Protein AF-A0A968L704-F1 (afdb_monomer_lite)

Radius of gyration: 25.9 Å; chains: 1; bounding box: 76×58×63 Å

Secondary structure (DSSP, 8-state):
-PPPPP--------------------SSPPB--SHHHHHHHHHHHHTT-SS-EEEEEEE-TTSBEEEEEEEEESS--TTTS-HHHHHHHHHHTT-SEEEEEEEETTS-----HHHHHHHHHHHHHHHHHT-EEEEEEEEEEETTEEEEEETTT-SEEE-----STT--S--TTTSS-TTHHHHTTHHHHHHHTT--HHHHHHHHT-SHHHHHHHHHTT-SPPPHHHHHHHHHHHHHHHHHHHHH---HHHHHHHHHHHHSPTTPEEEEEEE-TTSSEEEEEEHHHHHHHHHHHHHTT---PPPSSSTTTEEEE-SHHHHHHHHHHHHHTT--EEEEE--

Foldseek 3Di:
DDDDDDDDPDPPPPDDDDQDDDDDPDPDADADDDPLLVCLVCVVVCVVDLWKWKKKFFAAPRRGGQDIDTQDTHDLDLVRDDLCSRVVVNVSSVGQEMEMEIEDSVQDQDDDPSNVVSLVNNCVSCVVVNYHYDWYKYWGADPQGIWIDIPVVHDIDDDSPPPVNDPPPPPPVNPQQQQQVVLCPQPVLCVVLPHQLQRLCVQLVHPDSVVSVCSNSNNDDQPPVSVCSSCCVSVVSVVVSVVPPPPVVVVVVVVVCVVDDPQEWEWEWDADPVRAIKIKGWAPSQVVLVVQCVVVVHDADQDPVCNHTMGMDHHPVSVVVSVVSCVVVVGHYDYHYDD

Structure (mmCIF, N/CA/C/O backbone):
data_AF-A0A968L704-F1
#
_entry.id   AF-A0A968L704-F1
#
loop_
_atom_site.group_PDB
_atom_site.id
_atom_site.type_symbol
_atom_site.label_atom_id
_atom_site.label_alt_id
_atom_site.label_comp_id
_atom_site.label_asym_id
_atom_site.label_entity_id
_atom_site.label_seq_id
_atom_site.pdbx_PDB_ins_code
_atom_site.Cartn_x
_atom_site.Cartn_y
_atom_site.Cartn_z
_atom_site.occupancy
_atom_site.B_iso_or_equiv
_atom_site.auth_seq_id
_atom_site.auth_comp_id
_atom_site.auth_asym_id
_atom_site.auth_atom_id
_atom_site.pdbx_PDB_model_num
ATOM 1 N N . MET A 1 1 ? -30.792 25.343 -22.885 1.00 38.38 1 MET A N 1
ATOM 2 C CA . MET A 1 1 ? -30.471 25.956 -24.189 1.00 38.38 1 MET A CA 1
ATOM 3 C C . MET A 1 1 ? -29.231 25.266 -24.717 1.00 38.38 1 MET A C 1
ATOM 5 O O . MET A 1 1 ? -28.204 25.319 -24.058 1.00 38.38 1 MET A O 1
ATOM 9 N N . VAL A 1 2 ? -29.360 24.537 -25.824 1.00 38.75 2 VAL A N 1
ATOM 10 C CA . VAL A 1 2 ? -28.225 23.929 -26.532 1.00 38.75 2 VAL A CA 1
ATOM 11 C C . VAL A 1 2 ? -27.691 25.002 -27.472 1.00 38.75 2 VAL A C 1
ATOM 13 O O . VAL A 1 2 ? -28.437 25.463 -28.333 1.00 38.75 2 VAL A O 1
ATOM 16 N N . THR A 1 3 ? -26.451 25.449 -27.279 1.00 40.47 3 THR A N 1
ATOM 17 C CA . THR A 1 3 ? -25.796 26.381 -28.203 1.00 40.47 3 THR A CA 1
ATOM 18 C C . THR A 1 3 ? -24.894 25.613 -29.159 1.00 40.47 3 THR A C 1
ATOM 20 O O . THR A 1 3 ? -24.234 24.645 -28.791 1.00 40.47 3 THR A O 1
ATOM 23 N N . THR A 1 4 ? -24.947 26.048 -30.409 1.00 47.41 4 THR A N 1
ATOM 24 C CA . THR A 1 4 ? -24.400 25.456 -31.629 1.00 47.41 4 THR A CA 1
ATOM 25 C C . THR A 1 4 ? -22.880 25.290 -31.624 1.00 47.41 4 THR A C 1
ATOM 27 O O . THR A 1 4 ? -22.151 26.155 -31.144 1.00 47.41 4 THR A O 1
ATOM 30 N N . ALA A 1 5 ? -22.423 24.185 -32.218 1.00 43.56 5 ALA A N 1
ATOM 31 C CA . ALA A 1 5 ? -21.020 23.838 -32.427 1.00 43.56 5 ALA A CA 1
ATOM 32 C C . ALA A 1 5 ? -20.317 24.760 -33.445 1.00 43.56 5 ALA A C 1
ATOM 34 O O . ALA A 1 5 ? -20.958 25.179 -34.413 1.00 43.56 5 ALA A O 1
ATOM 35 N N . PRO A 1 6 ? -18.997 24.989 -33.319 1.00 46.22 6 PRO A N 1
ATOM 36 C CA . PRO A 1 6 ? -18.168 25.366 -34.449 1.00 46.22 6 PRO A CA 1
ATOM 37 C C . PRO A 1 6 ? -17.696 24.116 -35.207 1.00 46.22 6 PRO A C 1
ATOM 39 O O . PRO A 1 6 ? -17.290 23.110 -34.627 1.00 46.22 6 PRO A O 1
ATOM 42 N N . SER A 1 7 ? -17.764 24.196 -36.533 1.00 59.75 7 SER A N 1
ATOM 43 C CA . SER A 1 7 ? -17.183 23.239 -37.466 1.00 59.75 7 SER A CA 1
ATOM 44 C C . SER A 1 7 ? -15.666 23.425 -37.554 1.00 59.75 7 SER A C 1
ATOM 46 O O . SER A 1 7 ? -15.200 24.436 -38.078 1.00 59.75 7 SER A O 1
ATOM 48 N N . SER A 1 8 ? -14.900 22.425 -37.131 1.00 50.00 8 SER A N 1
ATOM 49 C CA . SER A 1 8 ? -13.524 22.220 -37.585 1.00 50.00 8 SER A CA 1
ATOM 50 C C . SER A 1 8 ? -13.227 20.727 -37.589 1.00 50.00 8 SER A C 1
ATOM 52 O O . SER A 1 8 ? -13.345 20.040 -36.577 1.00 50.00 8 SER A O 1
ATOM 54 N N . THR A 1 9 ? -12.896 20.216 -38.767 1.00 56.59 9 THR A N 1
ATOM 55 C CA . THR A 1 9 ? -12.413 18.861 -38.997 1.00 56.59 9 THR A CA 1
ATOM 56 C C . THR A 1 9 ? -11.014 18.713 -38.413 1.00 56.59 9 THR A C 1
ATOM 58 O O . THR A 1 9 ? -10.028 18.872 -39.122 1.00 56.59 9 THR A O 1
ATOM 61 N N . ASP A 1 10 ? -10.944 18.399 -37.130 1.00 51.31 10 ASP A N 1
ATOM 62 C CA . ASP A 1 10 ? -9.831 17.659 -36.550 1.00 51.31 10 ASP A CA 1
ATOM 63 C C . ASP A 1 10 ? -10.449 16.811 -35.440 1.00 51.31 10 ASP A C 1
ATOM 65 O O . ASP A 1 10 ? -10.871 17.317 -34.401 1.00 51.31 10 ASP A O 1
ATOM 69 N N . LYS A 1 11 ? -10.715 15.534 -35.735 1.00 57.09 11 LYS A N 1
ATOM 70 C CA . LYS A 1 11 ? -11.267 14.633 -34.724 1.00 57.09 11 LYS A CA 1
ATOM 71 C C . LYS A 1 11 ? -10.126 14.360 -33.760 1.00 57.09 11 LYS A C 1
ATOM 73 O O . LYS A 1 11 ? -9.309 13.491 -34.059 1.00 57.09 11 LYS A O 1
ATOM 78 N N . ASP A 1 12 ? -10.096 15.087 -32.643 1.00 56.38 12 ASP A N 1
ATOM 79 C CA . ASP A 1 12 ? -9.240 14.757 -31.506 1.00 56.38 12 ASP A CA 1
ATOM 80 C C . ASP A 1 12 ? -9.275 13.232 -31.323 1.00 56.38 12 ASP A C 1
ATOM 82 O O . ASP A 1 12 ? -10.368 12.660 -31.183 1.00 56.38 12 ASP A O 1
ATOM 86 N N . PRO A 1 13 ? -8.132 12.532 -31.430 1.00 63.50 13 PRO A N 1
ATOM 87 C CA . PRO A 1 13 ? -8.126 11.083 -31.383 1.00 63.50 13 PRO A CA 1
ATOM 88 C C . PRO A 1 13 ? -8.668 10.658 -30.021 1.00 63.50 13 PRO A C 1
ATOM 90 O O . PRO A 1 13 ? -8.030 10.873 -28.993 1.00 63.50 13 PRO A O 1
ATOM 93 N N . ILE A 1 14 ? -9.868 10.068 -30.013 1.00 67.44 14 ILE A N 1
ATOM 94 C CA . ILE A 1 14 ? -10.470 9.520 -28.798 1.00 67.44 14 ILE A CA 1
ATOM 95 C C . ILE A 1 14 ? -9.481 8.479 -28.257 1.00 67.44 14 ILE A C 1
ATOM 97 O O . ILE A 1 14 ? -9.215 7.489 -28.950 1.00 67.44 14 ILE A O 1
ATOM 101 N N . PRO A 1 15 ? -8.915 8.669 -27.054 1.00 61.16 15 PRO A N 1
ATOM 102 C CA . PRO A 1 15 ? -7.931 7.742 -26.527 1.00 61.16 15 PRO A CA 1
ATOM 103 C C . PRO A 1 15 ? -8.595 6.383 -26.291 1.00 61.16 15 PRO A C 1
ATOM 105 O O . PRO A 1 15 ? -9.524 6.252 -25.492 1.00 61.16 15 PRO A O 1
ATOM 108 N N . GLN A 1 16 ? -8.117 5.351 -26.988 1.00 50.84 16 GLN A N 1
ATOM 109 C CA . GLN A 1 16 ? -8.510 3.975 -26.704 1.00 50.84 16 GLN A CA 1
ATOM 110 C C . GLN A 1 16 ? -7.726 3.479 -25.492 1.00 50.84 16 GLN A C 1
ATOM 112 O O . GLN A 1 16 ? -6.529 3.204 -25.574 1.00 50.84 16 GLN A O 1
ATOM 117 N N . LEU A 1 17 ? -8.405 3.355 -24.354 1.00 51.09 17 LEU A N 1
ATOM 118 C CA . LEU A 1 17 ? -7.811 2.780 -23.156 1.00 51.09 17 LEU A CA 1
ATOM 119 C C . LEU A 1 17 ? -7.937 1.252 -23.198 1.00 51.09 17 LEU A C 1
ATOM 121 O O . LEU A 1 17 ? -9.033 0.707 -23.084 1.00 51.09 17 LEU A O 1
ATOM 125 N N . ARG A 1 18 ? -6.805 0.552 -23.319 1.00 47.06 18 ARG A N 1
ATOM 126 C CA . ARG A 1 18 ? -6.715 -0.897 -23.098 1.00 47.06 18 ARG A CA 1
ATOM 127 C C . ARG A 1 18 ? -5.960 -1.144 -21.795 1.00 47.06 18 ARG A C 1
ATOM 129 O O . ARG A 1 18 ? -4.741 -1.020 -21.752 1.00 47.06 18 ARG A O 1
ATOM 136 N N . VAL A 1 19 ? -6.682 -1.492 -20.733 1.00 52.50 19 VAL A N 1
ATOM 137 C CA . VAL A 1 19 ? -6.073 -1.867 -19.451 1.00 52.50 19 VAL A CA 1
ATOM 138 C C . VAL A 1 19 ? -5.671 -3.340 -19.529 1.00 52.50 19 VAL A C 1
ATOM 140 O O . VAL A 1 19 ? -6.531 -4.214 -19.593 1.00 52.50 19 VAL A O 1
ATOM 143 N N . VAL A 1 20 ? -4.365 -3.616 -19.576 1.00 44.03 20 VAL A N 1
ATOM 144 C CA . VAL A 1 20 ? -3.812 -4.980 -19.554 1.00 44.03 20 VAL A CA 1
ATOM 145 C C . VAL A 1 20 ? -3.146 -5.204 -18.204 1.00 44.03 20 VAL A C 1
ATOM 147 O O . VAL A 1 20 ? -2.187 -4.517 -17.859 1.00 44.03 20 VAL A O 1
ATOM 150 N N . TYR A 1 21 ? -3.659 -6.162 -17.436 1.00 45.78 21 TYR A N 1
ATOM 151 C CA . TYR A 1 21 ? -3.063 -6.562 -16.167 1.00 45.78 21 TYR A CA 1
ATOM 152 C C . TYR A 1 21 ? -1.920 -7.554 -16.420 1.00 45.78 21 TYR A C 1
ATOM 154 O O . TYR A 1 21 ? -2.161 -8.701 -16.791 1.00 45.78 21 TYR A O 1
ATOM 162 N N . CYS A 1 22 ? -0.677 -7.117 -16.216 1.00 40.62 22 CYS A N 1
ATOM 163 C CA . CYS A 1 22 ? 0.510 -7.974 -16.260 1.00 40.62 22 CYS A CA 1
ATOM 164 C C . CYS A 1 22 ? 0.950 -8.318 -14.830 1.00 40.62 22 CYS A C 1
ATOM 166 O O . CYS A 1 22 ? 1.891 -7.724 -14.309 1.00 40.62 22 CYS A O 1
ATOM 168 N N . GLY A 1 23 ? 0.243 -9.241 -14.178 1.00 49.84 23 GLY A N 1
ATOM 169 C CA . GLY A 1 23 ? 0.627 -9.787 -12.873 1.00 49.84 23 GLY A CA 1
ATOM 170 C C . GLY A 1 23 ? 1.045 -11.254 -12.971 1.00 49.84 23 GLY A C 1
ATOM 171 O O . GLY A 1 23 ? 0.530 -11.997 -13.805 1.00 49.84 23 GLY A O 1
ATOM 172 N N . GLU A 1 24 ? 1.966 -11.685 -12.109 1.00 44.47 24 GLU A N 1
ATOM 173 C CA . GLU A 1 24 ? 2.288 -13.106 -11.945 1.00 44.47 24 GLU A CA 1
ATOM 174 C C . GLU A 1 24 ? 1.152 -13.814 -11.192 1.00 44.47 24 GLU A C 1
ATOM 176 O O . GLU A 1 24 ? 0.757 -13.399 -10.097 1.00 44.47 24 GLU A O 1
ATOM 181 N N . VAL A 1 25 ? 0.633 -14.910 -11.754 1.00 40.56 25 VAL A N 1
ATOM 182 C CA . VAL A 1 25 ? -0.325 -15.780 -11.062 1.00 40.56 25 VAL A CA 1
ATOM 183 C C . VAL A 1 25 ? 0.418 -16.508 -9.945 1.00 40.56 25 VAL A C 1
ATOM 185 O O . VAL A 1 25 ? 1.169 -17.448 -10.189 1.00 40.56 25 VAL A O 1
ATOM 188 N N . ARG A 1 26 ? 0.223 -16.073 -8.698 1.00 48.75 26 ARG A N 1
ATOM 189 C CA . ARG A 1 26 ? 0.724 -16.800 -7.525 1.00 48.75 26 ARG A CA 1
ATOM 190 C C . ARG A 1 26 ? -0.258 -17.915 -7.174 1.00 48.75 26 ARG A C 1
ATOM 192 O O . ARG A 1 26 ? -1.355 -17.631 -6.697 1.00 48.75 26 ARG A O 1
ATOM 199 N N . GLU A 1 27 ? 0.142 -19.171 -7.378 1.00 44.97 27 GLU A N 1
ATOM 200 C CA . GLU A 1 27 ? -0.683 -20.358 -7.082 1.00 44.97 27 GLU A CA 1
ATOM 201 C C . GLU A 1 27 ? -1.112 -20.446 -5.603 1.00 44.97 27 GLU A C 1
ATOM 203 O O . GLU A 1 27 ? -2.189 -20.962 -5.300 1.00 44.97 27 GLU A O 1
ATOM 208 N N . SER A 1 28 ? -0.340 -19.864 -4.674 1.00 55.84 28 SER A N 1
ATOM 209 C CA . SER A 1 28 ? -0.675 -19.820 -3.245 1.00 55.84 28 SER A CA 1
ATOM 210 C C . SER A 1 28 ? -0.343 -18.466 -2.602 1.00 55.84 28 SER A C 1
ATOM 212 O O . SER A 1 28 ? 0.730 -18.272 -2.030 1.00 55.84 28 SER A O 1
ATOM 214 N N . ALA A 1 29 ? -1.267 -17.506 -2.670 1.00 64.38 29 ALA A N 1
ATOM 215 C CA . ALA A 1 29 ? -1.171 -16.279 -1.875 1.00 64.38 29 ALA A CA 1
ATOM 216 C C . ALA A 1 29 ? -1.789 -16.474 -0.471 1.00 64.38 29 ALA A C 1
ATOM 218 O O . ALA A 1 29 ? -2.839 -17.123 -0.355 1.00 64.38 29 ALA A O 1
ATOM 219 N N . PRO A 1 30 ? -1.186 -15.919 0.596 1.00 76.38 30 PRO A N 1
ATOM 220 C CA . PRO A 1 30 ? -1.766 -15.967 1.934 1.00 76.38 30 PRO A CA 1
ATOM 221 C C . PRO A 1 30 ? -3.126 -15.263 1.956 1.00 76.38 30 PRO A C 1
ATOM 223 O O . PRO A 1 30 ? -3.341 -14.257 1.275 1.00 76.38 30 PRO A O 1
ATOM 226 N N . ARG A 1 31 ? -4.060 -15.828 2.725 1.00 85.19 31 ARG A N 1
ATOM 227 C CA . ARG A 1 31 ? -5.377 -15.231 2.962 1.00 85.19 31 ARG A CA 1
ATOM 228 C C . ARG A 1 31 ? -5.323 -14.391 4.227 1.00 85.19 31 ARG A C 1
ATOM 230 O O . ARG A 1 31 ? -4.756 -14.827 5.225 1.00 85.19 31 ARG A O 1
ATOM 237 N N . TYR A 1 32 ? -5.960 -13.232 4.175 1.00 86.12 32 TYR A N 1
ATOM 238 C CA . TYR A 1 32 ? -6.072 -12.311 5.294 1.00 86.12 32 TYR A CA 1
ATOM 239 C C . TYR A 1 32 ? -7.514 -12.333 5.782 1.00 86.12 32 TYR A C 1
ATOM 241 O O . TYR A 1 32 ? -8.432 -11.899 5.087 1.00 86.12 32 TYR A O 1
ATOM 249 N N . THR A 1 33 ? -7.722 -12.918 6.954 1.00 87.50 33 THR A N 1
ATOM 250 C CA . THR A 1 33 ? -9.043 -13.124 7.556 1.00 87.50 33 THR A CA 1
ATOM 251 C C . THR A 1 33 ? -9.232 -12.343 8.848 1.00 87.50 33 THR A C 1
ATOM 253 O O . THR A 1 33 ? -10.360 -12.269 9.322 1.00 87.50 33 THR A O 1
ATOM 256 N N . THR A 1 34 ? -8.170 -11.761 9.414 1.00 87.31 34 THR A N 1
ATOM 257 C CA . THR A 1 34 ? -8.254 -10.935 10.627 1.00 87.31 34 THR A CA 1
ATOM 258 C C . THR A 1 34 ? -7.569 -9.574 10.448 1.00 87.31 34 THR A C 1
ATOM 260 O O . THR A 1 34 ? -6.564 -9.487 9.730 1.00 87.31 34 THR A O 1
ATOM 263 N N . PRO A 1 35 ? -8.051 -8.510 11.122 1.00 87.88 35 PRO A N 1
ATOM 264 C CA . PRO A 1 35 ? -7.393 -7.202 11.113 1.00 87.88 35 PRO A CA 1
ATOM 265 C C . PRO A 1 35 ? -5.940 -7.265 11.593 1.00 87.88 35 PRO A C 1
ATOM 267 O O . PRO A 1 35 ? -5.064 -6.646 10.995 1.00 87.88 35 PRO A O 1
ATOM 270 N N . GLN A 1 36 ? -5.646 -8.100 12.594 1.00 86.25 36 GLN A N 1
ATOM 271 C CA . GLN A 1 36 ? -4.281 -8.322 13.074 1.00 86.25 36 GLN A CA 1
ATOM 272 C C . GLN A 1 36 ? -3.329 -8.818 11.973 1.00 86.25 36 GLN A C 1
ATOM 274 O O . GLN A 1 36 ? -2.198 -8.340 11.890 1.00 86.25 36 GLN A O 1
ATOM 279 N N . GLN A 1 37 ? -3.757 -9.757 11.118 1.00 84.56 37 GLN A N 1
ATOM 280 C CA . GLN A 1 37 ? -2.923 -10.256 10.015 1.00 84.56 37 GLN A CA 1
ATOM 281 C C . GLN A 1 37 ? -2.605 -9.145 9.010 1.00 84.56 37 GLN A C 1
ATOM 283 O O . GLN A 1 37 ? -1.483 -9.063 8.508 1.00 84.56 37 GLN A O 1
ATOM 288 N N . VAL A 1 38 ? -3.583 -8.281 8.727 1.00 85.06 38 VAL A N 1
ATOM 289 C CA . VAL A 1 38 ? -3.401 -7.136 7.828 1.00 85.06 38 VAL A CA 1
ATOM 290 C C . VAL A 1 38 ? -2.479 -6.091 8.459 1.00 85.06 38 VAL A C 1
ATOM 292 O O . VAL A 1 38 ? -1.552 -5.615 7.803 1.00 85.06 38 VAL A O 1
ATOM 295 N N . ALA A 1 39 ? -2.678 -5.783 9.742 1.00 84.00 39 ALA A N 1
ATOM 296 C CA . ALA A 1 39 ? -1.830 -4.861 10.486 1.00 84.00 39 ALA A CA 1
ATOM 297 C C . ALA A 1 39 ? -0.374 -5.351 10.532 1.00 84.00 39 ALA A C 1
ATOM 299 O O . ALA A 1 39 ? 0.542 -4.589 10.235 1.00 84.00 39 ALA A O 1
ATOM 300 N N . ALA A 1 40 ? -0.159 -6.640 10.818 1.00 79.44 40 ALA A N 1
ATOM 301 C CA . ALA A 1 40 ? 1.163 -7.262 10.830 1.00 79.44 40 ALA A CA 1
ATOM 302 C C . ALA A 1 40 ? 1.840 -7.236 9.452 1.00 79.44 40 ALA A C 1
ATOM 304 O O . ALA A 1 40 ? 3.043 -6.999 9.367 1.00 79.44 40 ALA A O 1
ATOM 305 N N . PHE A 1 41 ? 1.077 -7.439 8.373 1.00 80.62 41 PHE A N 1
ATOM 306 C CA . PHE A 1 41 ? 1.594 -7.353 7.007 1.00 80.62 41 PHE A CA 1
ATOM 307 C C . PHE A 1 41 ? 2.081 -5.945 6.655 1.00 80.62 41 PHE A C 1
ATOM 309 O O . PHE A 1 41 ? 3.157 -5.795 6.085 1.00 80.62 41 PHE A O 1
ATOM 316 N N . MET A 1 42 ? 1.320 -4.918 7.035 1.00 79.00 42 MET A N 1
ATOM 317 C CA . MET A 1 42 ? 1.639 -3.520 6.726 1.00 79.00 42 MET A CA 1
ATOM 318 C C . MET A 1 42 ? 2.661 -2.896 7.672 1.00 79.00 42 MET A C 1
ATOM 320 O O . MET A 1 42 ? 3.244 -1.856 7.365 1.00 79.00 42 MET A O 1
ATOM 324 N N . TYR A 1 43 ? 2.894 -3.519 8.823 1.00 72.19 43 TYR A N 1
ATOM 325 C CA . TYR A 1 43 ? 3.716 -2.948 9.874 1.00 72.19 43 TYR A CA 1
ATOM 326 C C . TYR A 1 43 ? 5.144 -2.611 9.419 1.00 72.19 43 TYR A C 1
ATOM 328 O O . TYR A 1 43 ? 5.637 -1.515 9.688 1.00 72.19 43 TYR A O 1
ATOM 336 N N . GLY A 1 44 ? 5.797 -3.525 8.693 1.00 64.00 44 GLY A N 1
ATOM 337 C CA . GLY A 1 44 ? 7.164 -3.319 8.205 1.00 64.00 44 GLY A CA 1
ATOM 338 C C . GLY A 1 44 ? 7.291 -2.150 7.224 1.00 64.00 44 GLY A C 1
ATOM 339 O O . GLY A 1 44 ? 8.307 -1.459 7.226 1.00 64.00 44 GLY A O 1
ATOM 340 N N . ASP A 1 45 ? 6.247 -1.900 6.435 1.00 64.00 45 ASP A N 1
ATOM 341 C CA . ASP A 1 45 ? 6.220 -0.830 5.437 1.00 64.00 45 ASP A CA 1
ATOM 342 C C . ASP A 1 45 ? 5.953 0.552 6.050 1.00 64.00 45 ASP A C 1
ATOM 344 O O . ASP A 1 45 ? 6.433 1.558 5.532 1.00 64.00 45 ASP A O 1
ATOM 348 N N . LEU A 1 46 ? 5.190 0.605 7.147 1.00 65.44 46 LEU A N 1
ATOM 349 C CA . LEU A 1 46 ? 4.734 1.852 7.773 1.00 65.44 46 LEU A CA 1
ATOM 350 C C . LEU A 1 46 ? 5.629 2.330 8.913 1.00 65.44 46 LEU A C 1
ATOM 352 O O . LEU A 1 46 ? 5.736 3.531 9.136 1.00 65.44 46 LEU A O 1
ATOM 356 N N . ARG A 1 47 ? 6.309 1.412 9.613 1.00 64.06 47 ARG A N 1
ATOM 357 C CA . ARG A 1 47 ? 7.236 1.745 10.705 1.00 64.06 47 ARG A CA 1
ATOM 358 C C . ARG A 1 47 ? 8.298 2.802 10.347 1.00 64.06 47 ARG A C 1
ATOM 360 O O . ARG A 1 47 ? 8.575 3.627 11.212 1.00 64.06 47 ARG A O 1
ATOM 367 N N . PRO A 1 48 ? 8.935 2.796 9.159 1.00 57.44 48 PRO A N 1
ATOM 368 C CA . PRO A 1 48 ? 9.982 3.768 8.850 1.00 57.44 48 PRO A CA 1
ATOM 369 C C . PRO A 1 48 ? 9.440 5.135 8.405 1.00 57.44 48 PRO A C 1
ATOM 371 O O . PRO A 1 48 ? 10.244 6.018 8.119 1.00 57.44 48 PRO A O 1
ATOM 374 N N . LEU A 1 49 ? 8.118 5.305 8.280 1.00 62.84 49 LEU A N 1
ATOM 375 C CA . LEU A 1 49 ? 7.526 6.541 7.778 1.00 62.84 49 LEU A CA 1
ATOM 376 C C . LEU A 1 49 ? 7.376 7.563 8.908 1.00 62.84 49 LEU A C 1
ATOM 378 O O . LEU A 1 49 ? 6.674 7.335 9.889 1.00 62.84 49 LEU A O 1
ATOM 382 N N . ASP A 1 50 ? 8.006 8.719 8.725 1.00 67.06 50 ASP A N 1
ATOM 383 C CA . ASP A 1 50 ? 7.903 9.903 9.585 1.00 67.06 50 ASP A CA 1
ATOM 384 C C . ASP A 1 50 ? 6.668 10.769 9.266 1.00 67.06 50 ASP A C 1
ATOM 386 O O . ASP A 1 50 ? 6.376 11.742 9.960 1.00 67.06 50 ASP A O 1
ATOM 390 N N . ARG A 1 51 ? 5.925 10.405 8.215 1.00 69.44 51 ARG A N 1
ATOM 391 C CA . ARG A 1 51 ? 4.715 11.081 7.737 1.00 69.44 51 ARG A CA 1
ATOM 392 C C . ARG A 1 51 ? 3.509 10.152 7.789 1.00 69.44 51 ARG A C 1
ATOM 394 O O . ARG A 1 51 ? 3.642 8.933 7.672 1.00 69.44 51 ARG A O 1
ATOM 401 N N . GLU A 1 52 ? 2.330 10.749 7.928 1.00 79.31 52 GLU A N 1
ATOM 402 C CA . GLU A 1 52 ? 1.056 10.056 7.730 1.00 79.31 52 GLU A CA 1
ATOM 403 C C . GLU A 1 52 ? 0.971 9.545 6.287 1.00 79.31 52 GLU A C 1
ATOM 405 O O . GLU A 1 52 ? 1.330 10.236 5.331 1.00 79.31 52 GLU A O 1
ATOM 410 N N . ALA A 1 53 ? 0.545 8.302 6.129 1.00 82.69 53 ALA A N 1
ATOM 411 C CA . ALA A 1 53 ? 0.410 7.631 4.853 1.00 82.69 53 ALA A CA 1
ATOM 412 C C . ALA A 1 53 ? -0.882 6.820 4.846 1.00 82.69 53 ALA A C 1
ATOM 414 O O . ALA A 1 53 ? -1.157 6.036 5.757 1.00 82.69 53 ALA A O 1
ATOM 415 N N . PHE A 1 54 ? -1.660 6.992 3.783 1.00 86.88 54 PHE A N 1
ATOM 416 C CA . PHE A 1 54 ? -2.893 6.257 3.559 1.00 86.88 54 PHE A CA 1
ATOM 417 C C . PHE A 1 54 ? -2.676 5.242 2.444 1.00 86.88 54 PHE A C 1
ATOM 419 O O . PHE A 1 54 ? -2.473 5.603 1.281 1.00 86.88 54 PHE A O 1
ATOM 426 N N . TYR A 1 55 ? -2.722 3.969 2.809 1.00 89.81 55 TYR A N 1
ATOM 427 C CA . TYR A 1 55 ? -2.612 2.844 1.900 1.00 89.81 55 TYR A CA 1
ATOM 428 C C . TYR A 1 55 ? -3.961 2.176 1.683 1.00 89.81 55 TYR A C 1
ATOM 430 O O . TYR A 1 55 ? -4.818 2.138 2.565 1.00 89.81 55 TYR A O 1
ATOM 438 N N . VAL A 1 56 ? -4.114 1.570 0.514 1.00 91.56 56 VAL A N 1
ATOM 439 C CA . VAL A 1 56 ? -5.237 0.697 0.197 1.00 91.56 56 VAL A CA 1
ATOM 440 C C . VAL A 1 56 ? -4.685 -0.644 -0.254 1.00 91.56 56 VAL A C 1
ATOM 442 O O . VAL A 1 56 ? -3.840 -0.735 -1.146 1.00 91.56 56 VAL A O 1
ATOM 445 N N . LEU A 1 57 ? -5.154 -1.703 0.395 1.00 91.00 57 LEU A N 1
ATOM 446 C CA . LEU A 1 57 ? -4.939 -3.064 -0.066 1.00 91.00 57 LEU A CA 1
ATOM 447 C C . LEU A 1 57 ? -6.102 -3.475 -0.946 1.00 91.00 57 LEU A C 1
ATOM 449 O O . LEU A 1 57 ? -7.262 -3.324 -0.568 1.00 91.00 57 LEU A O 1
ATOM 453 N N . HIS A 1 58 ? -5.773 -4.050 -2.092 1.00 88.75 58 HIS A N 1
ATOM 454 C CA . HIS A 1 58 ? -6.723 -4.663 -3.002 1.00 88.75 58 HIS A CA 1
ATOM 455 C C . HIS A 1 58 ? -6.739 -6.160 -2.744 1.00 88.75 58 HIS A C 1
ATOM 457 O O . HIS A 1 58 ? -5.684 -6.798 -2.730 1.00 88.75 58 HIS A O 1
ATOM 463 N N . LEU A 1 59 ? -7.927 -6.722 -2.542 1.00 89.56 59 LEU A N 1
ATOM 464 C CA . LEU A 1 59 ? -8.117 -8.134 -2.254 1.00 89.56 59 LEU A CA 1
ATOM 465 C C . LEU A 1 59 ? -8.982 -8.795 -3.324 1.00 89.56 59 LEU A C 1
ATOM 467 O O . LEU A 1 59 ? -9.949 -8.216 -3.821 1.00 89.56 59 LEU A O 1
ATOM 471 N N . ASN A 1 60 ? -8.659 -10.044 -3.647 1.00 87.56 60 ASN A N 1
ATOM 472 C CA . ASN A 1 60 ? -9.517 -10.885 -4.476 1.00 87.56 60 ASN A CA 1
ATOM 473 C C . ASN A 1 60 ? -10.657 -11.527 -3.657 1.00 87.56 60 ASN A C 1
ATOM 475 O O . ASN A 1 60 ? -10.753 -11.366 -2.439 1.00 87.56 60 ASN A O 1
ATOM 479 N N . GLY A 1 61 ? -11.518 -12.311 -4.316 1.00 87.00 61 GLY A N 1
ATOM 480 C CA . GLY A 1 61 ? -12.655 -12.982 -3.668 1.00 87.00 61 GLY A CA 1
ATOM 481 C C . GLY A 1 61 ? -12.284 -13.996 -2.573 1.00 87.00 61 GLY A C 1
ATOM 482 O O . GLY A 1 61 ? -13.146 -14.380 -1.790 1.00 87.00 61 GLY A O 1
ATOM 483 N N . LYS A 1 62 ? -11.013 -14.412 -2.481 1.00 85.94 62 LYS A N 1
ATOM 484 C CA . LYS A 1 62 ? -10.486 -15.310 -1.437 1.00 85.94 62 LYS A CA 1
ATOM 485 C C . LYS A 1 62 ? -9.786 -14.548 -0.301 1.00 85.94 62 LYS A C 1
ATOM 487 O O . LYS A 1 62 ? -9.097 -15.174 0.502 1.00 85.94 62 LYS A O 1
ATOM 492 N N . ASN A 1 63 ? -9.942 -13.222 -0.248 1.00 88.00 63 ASN A N 1
ATOM 493 C CA . ASN A 1 63 ? -9.254 -12.315 0.673 1.00 88.00 63 ASN A CA 1
ATOM 494 C C . ASN A 1 63 ? -7.719 -12.432 0.604 1.00 88.00 63 ASN A C 1
ATOM 496 O O . ASN A 1 63 ? -7.028 -12.370 1.620 1.00 88.00 63 ASN A O 1
ATOM 500 N N . GLN A 1 64 ? -7.173 -12.627 -0.595 1.00 85.00 64 GLN A N 1
ATOM 501 C CA . GLN A 1 64 ? -5.731 -12.556 -0.836 1.00 85.00 64 GLN A CA 1
ATOM 502 C C . GLN A 1 64 ? -5.390 -11.162 -1.355 1.00 85.00 64 GLN A C 1
ATOM 504 O O . GLN A 1 64 ? -6.083 -10.663 -2.244 1.00 85.00 64 GLN A O 1
ATOM 509 N N . ILE A 1 65 ? -4.328 -10.555 -0.825 1.00 83.69 65 ILE A N 1
ATOM 510 C CA . ILE A 1 65 ? -3.836 -9.258 -1.299 1.00 83.69 65 ILE A CA 1
ATOM 511 C C . ILE A 1 65 ? -3.259 -9.440 -2.705 1.00 83.69 65 ILE A C 1
ATOM 513 O O . ILE A 1 65 ? -2.326 -10.219 -2.902 1.00 83.69 65 ILE A O 1
ATOM 517 N N . ILE A 1 66 ? -3.812 -8.712 -3.671 1.00 80.38 66 ILE A N 1
ATOM 518 C CA . ILE A 1 66 ? -3.372 -8.709 -5.073 1.00 80.38 66 ILE A CA 1
ATOM 519 C C . ILE A 1 66 ? -2.582 -7.449 -5.431 1.00 80.38 66 ILE A C 1
ATOM 521 O O . ILE A 1 66 ? -1.773 -7.476 -6.354 1.00 80.38 66 ILE A O 1
ATOM 525 N N . ALA A 1 67 ? -2.786 -6.359 -4.690 1.00 77.88 67 ALA A N 1
ATOM 526 C CA . ALA A 1 67 ? -2.023 -5.128 -4.832 1.00 77.88 67 ALA A CA 1
ATOM 527 C C . ALA A 1 67 ? -2.059 -4.306 -3.536 1.00 77.88 67 ALA A C 1
ATOM 529 O O . ALA A 1 67 ? -2.974 -4.436 -2.720 1.00 77.88 67 ALA A O 1
ATOM 530 N N . LYS A 1 68 ? -1.049 -3.451 -3.378 1.00 82.50 68 LYS A N 1
ATOM 531 C CA . LYS A 1 68 ? -0.937 -2.437 -2.329 1.00 82.50 68 LYS A CA 1
ATOM 532 C C . LYS A 1 68 ? -0.673 -1.102 -3.009 1.00 82.50 68 LYS A C 1
ATOM 534 O O . LYS A 1 68 ? 0.272 -1.002 -3.789 1.00 82.50 68 LYS A O 1
ATOM 539 N N . GLU A 1 69 ? -1.471 -0.097 -2.692 1.00 80.19 69 GLU A N 1
ATOM 540 C CA . GLU A 1 69 ? -1.378 1.239 -3.271 1.00 80.19 69 GLU A CA 1
ATOM 541 C C . GLU A 1 69 ? -1.217 2.287 -2.173 1.00 80.19 69 GLU A C 1
ATOM 543 O O . GLU A 1 69 ? -1.915 2.239 -1.164 1.00 80.19 69 GLU A O 1
ATOM 548 N N . LEU A 1 70 ? -0.294 3.229 -2.372 1.00 82.00 70 LEU A N 1
ATOM 549 C CA . LEU A 1 70 ? -0.181 4.440 -1.564 1.00 82.00 70 LEU A CA 1
ATOM 550 C C . LEU A 1 70 ? -1.066 5.515 -2.201 1.00 82.00 70 LEU A C 1
ATOM 552 O O . LEU A 1 70 ? -0.758 5.983 -3.293 1.00 82.00 70 LEU A O 1
ATOM 556 N N . VAL A 1 71 ? -2.146 5.899 -1.525 1.00 81.50 71 VAL A N 1
ATOM 557 C CA . VAL A 1 71 ? -3.116 6.884 -2.035 1.00 81.50 71 VAL A CA 1
ATOM 558 C C . VAL A 1 71 ? -2.766 8.298 -1.578 1.00 81.50 71 VAL A C 1
ATOM 560 O O . VAL A 1 71 ? -2.968 9.256 -2.317 1.00 81.50 71 VAL A O 1
ATOM 563 N N . SER A 1 72 ? -2.230 8.438 -0.366 1.00 77.00 72 SER A N 1
ATOM 564 C CA . SER A 1 72 ? -1.850 9.731 0.207 1.00 77.00 72 SER A CA 1
ATOM 565 C C . SER A 1 72 ? -0.590 9.607 1.049 1.00 77.00 72 SER A C 1
ATOM 567 O O . SER A 1 72 ? -0.449 8.643 1.798 1.00 77.00 72 SER A O 1
ATOM 569 N N . LEU A 1 73 ? 0.286 10.610 0.969 1.00 76.19 73 LEU A N 1
ATOM 570 C CA . LEU A 1 73 ? 1.467 10.765 1.813 1.00 76.19 73 LEU A CA 1
ATOM 571 C C . LEU A 1 73 ? 1.542 12.216 2.314 1.00 76.19 73 LEU A C 1
ATOM 573 O O . LEU A 1 73 ? 1.639 13.143 1.511 1.00 76.19 73 LEU A O 1
ATOM 577 N N . GLY A 1 74 ? 1.524 12.416 3.629 1.00 71.31 74 GLY A N 1
ATOM 578 C CA . GLY A 1 74 ? 1.421 13.722 4.286 1.00 71.31 74 GLY A CA 1
ATOM 579 C C . GLY A 1 74 ? 0.175 13.827 5.171 1.00 71.31 74 GLY A C 1
ATOM 580 O O . GLY A 1 74 ? -0.495 12.832 5.412 1.00 71.31 74 GLY A O 1
ATOM 581 N N . SER A 1 75 ? -0.127 15.035 5.660 1.00 58.34 75 SER A N 1
ATOM 582 C CA . SER A 1 75 ? -1.242 15.282 6.593 1.00 58.34 75 SER A CA 1
ATOM 583 C C . SER A 1 75 ? -2.585 14.784 6.046 1.00 58.34 75 SER A C 1
ATOM 585 O O . SER A 1 75 ? -2.937 15.088 4.908 1.00 58.34 75 SER A O 1
ATOM 587 N N . LEU A 1 76 ? -3.357 14.064 6.862 1.00 55.62 76 LEU A N 1
ATOM 588 C CA . LEU A 1 76 ? -4.642 13.477 6.487 1.00 55.62 76 LEU A CA 1
ATOM 589 C C . LEU A 1 76 ? -5.793 14.506 6.457 1.00 55.62 76 LEU A C 1
ATOM 591 O O . LEU A 1 76 ? -6.744 14.440 7.234 1.00 55.62 76 LEU A O 1
ATOM 595 N N . SER A 1 77 ? -5.748 15.481 5.544 1.00 52.22 77 SER A N 1
ATOM 596 C CA . SER A 1 77 ? -6.929 16.316 5.273 1.00 52.22 77 SER A CA 1
ATOM 597 C C . SER A 1 77 ? -7.926 15.576 4.365 1.00 52.22 77 SER A C 1
ATOM 599 O O . SER A 1 77 ? -7.529 14.848 3.453 1.00 52.22 77 SER A O 1
ATOM 601 N N . GLN A 1 78 ? -9.237 15.786 4.563 1.00 50.38 78 GLN A N 1
ATOM 602 C CA . GLN A 1 78 ? -10.311 15.158 3.762 1.00 50.38 78 GLN A CA 1
ATOM 603 C C . GLN A 1 78 ? -10.175 15.366 2.243 1.00 50.38 78 GLN A C 1
ATOM 605 O O . GLN A 1 78 ? -10.748 14.604 1.464 1.00 50.38 78 GLN A O 1
ATOM 610 N N . ALA A 1 79 ? -9.445 16.400 1.815 1.00 47.75 79 ALA A N 1
ATOM 611 C CA . ALA A 1 79 ? -9.200 16.686 0.406 1.00 47.75 79 ALA A CA 1
ATOM 612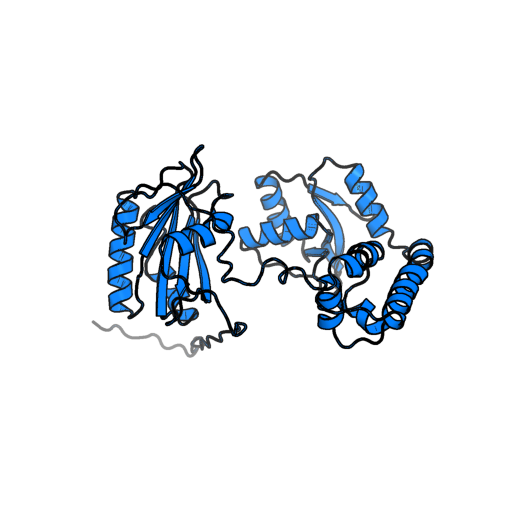 C C . ALA A 1 79 ? -8.200 15.712 -0.241 1.00 47.75 79 ALA A C 1
ATOM 614 O O . ALA A 1 79 ? -8.214 15.562 -1.460 1.00 47.75 79 ALA A O 1
ATOM 615 N N . ILE A 1 80 ? -7.354 15.045 0.553 1.00 64.25 80 ILE A N 1
ATOM 616 C CA . ILE A 1 80 ? -6.231 14.250 0.040 1.00 64.25 80 ILE A CA 1
ATOM 617 C C . ILE A 1 80 ? -6.633 12.781 -0.191 1.00 64.25 80 ILE A C 1
ATOM 619 O O . ILE A 1 80 ? -6.141 12.156 -1.126 1.00 64.25 80 ILE A O 1
ATOM 623 N N . VAL A 1 81 ? -7.600 12.236 0.561 1.00 79.81 81 VAL A N 1
ATOM 624 C CA . VAL A 1 81 ? -8.117 10.867 0.351 1.00 79.81 81 VAL A CA 1
ATOM 625 C C . VAL A 1 81 ? -9.524 10.910 -0.247 1.00 79.81 81 VAL A C 1
ATOM 627 O O . VAL A 1 81 ? -10.538 10.878 0.452 1.00 79.81 81 VAL A O 1
ATOM 630 N N . HIS A 1 82 ? -9.592 10.986 -1.577 1.00 85.69 82 HIS A N 1
ATOM 631 C CA . HIS A 1 82 ? -10.857 10.999 -2.309 1.00 85.69 82 HIS A CA 1
ATOM 632 C C . HIS A 1 82 ? -11.262 9.579 -2.760 1.00 85.69 82 HIS A C 1
ATOM 634 O O . HIS A 1 82 ? -10.422 8.874 -3.327 1.00 85.69 82 HIS A O 1
ATOM 640 N N . PRO A 1 83 ? -12.544 9.158 -2.629 1.00 90.81 83 PRO A N 1
ATOM 641 C CA . PRO A 1 83 ? -12.986 7.821 -3.046 1.00 90.81 83 PRO A CA 1
ATOM 642 C C . PRO A 1 83 ? -12.633 7.474 -4.495 1.00 90.81 83 PRO A C 1
ATOM 644 O O . PRO A 1 83 ? -12.292 6.338 -4.796 1.00 90.81 83 PRO A O 1
ATOM 647 N N . ARG A 1 84 ? -12.655 8.464 -5.394 1.00 88.69 84 ARG A N 1
ATOM 648 C CA . ARG A 1 84 ? -12.252 8.277 -6.797 1.00 88.69 84 ARG A CA 1
ATOM 649 C C . ARG A 1 84 ? -10.830 7.729 -6.933 1.00 88.69 84 ARG A C 1
ATOM 651 O O . ARG A 1 84 ? -10.630 6.845 -7.751 1.00 88.69 84 ARG A O 1
ATOM 658 N N . GLU A 1 85 ? -9.872 8.240 -6.161 1.00 86.06 85 GLU A N 1
ATOM 659 C CA . GLU A 1 85 ? -8.478 7.788 -6.259 1.00 86.06 85 GLU A CA 1
ATOM 660 C C . GLU A 1 85 ? -8.327 6.393 -5.639 1.00 86.06 85 GLU A C 1
ATOM 662 O O . GLU A 1 85 ? -7.755 5.510 -6.266 1.00 86.06 85 GLU A O 1
ATOM 667 N N . VAL A 1 86 ? -8.973 6.152 -4.490 1.00 90.38 86 VAL A N 1
ATOM 668 C CA . VAL A 1 86 ? -9.008 4.834 -3.825 1.00 90.38 86 VAL A CA 1
ATOM 669 C C . VAL A 1 86 ? -9.587 3.743 -4.733 1.00 90.38 86 VAL A C 1
ATOM 671 O O . VAL A 1 86 ? -9.006 2.673 -4.894 1.00 90.38 86 VAL A O 1
ATOM 674 N N . PHE A 1 87 ? -10.748 3.991 -5.340 1.00 93.06 87 PHE A N 1
ATOM 675 C CA . PHE A 1 87 ? -11.434 2.969 -6.129 1.00 93.06 87 PHE A CA 1
ATOM 676 C C . PHE A 1 87 ? -10.914 2.856 -7.564 1.00 93.06 87 PHE A C 1
ATOM 678 O O . PHE A 1 87 ? -11.121 1.821 -8.194 1.00 93.06 87 PHE A O 1
ATOM 685 N N . LYS A 1 88 ? -10.195 3.859 -8.084 1.00 90.12 88 LYS A N 1
ATOM 686 C CA . LYS A 1 88 ? -9.529 3.764 -9.390 1.00 90.12 88 LYS A CA 1
ATOM 687 C C . LYS A 1 88 ? -8.528 2.609 -9.409 1.00 90.12 88 LYS A C 1
ATOM 689 O O . LYS A 1 88 ? -8.585 1.780 -10.316 1.00 90.12 88 LYS A O 1
ATOM 694 N N . GLY A 1 89 ? -7.659 2.518 -8.403 1.00 84.44 89 GLY A N 1
ATOM 695 C CA . GLY A 1 89 ? -6.714 1.410 -8.286 1.00 84.44 89 GLY A CA 1
ATOM 696 C C . GLY A 1 89 ? -7.399 0.068 -8.045 1.00 84.44 89 GLY A C 1
ATOM 697 O O . GLY A 1 89 ? -7.012 -0.934 -8.652 1.00 84.44 89 GLY A O 1
ATOM 698 N N . ALA A 1 90 ? -8.462 0.044 -7.238 1.00 89.31 90 ALA A N 1
ATOM 699 C CA . ALA A 1 90 ? -9.248 -1.164 -6.999 1.00 89.31 90 ALA A CA 1
ATOM 700 C C . ALA A 1 90 ? -9.863 -1.720 -8.298 1.00 89.31 90 ALA A C 1
ATOM 702 O O . ALA A 1 90 ? -9.761 -2.918 -8.564 1.00 89.31 90 ALA A O 1
ATOM 703 N N . LEU A 1 91 ? -10.432 -0.850 -9.139 1.00 87.81 91 LEU A N 1
ATOM 704 C CA . LEU A 1 91 ? -11.002 -1.214 -10.440 1.00 87.81 91 LEU A CA 1
ATOM 705 C C . LEU A 1 91 ? -9.929 -1.728 -11.409 1.00 87.81 91 LEU A C 1
ATOM 707 O O . LEU A 1 91 ? -10.109 -2.782 -12.012 1.00 87.81 91 LEU A O 1
ATOM 711 N N . ILE A 1 92 ? -8.789 -1.033 -11.518 1.00 85.31 92 ILE A N 1
ATOM 712 C CA . ILE A 1 92 ? -7.674 -1.440 -12.396 1.00 85.31 92 ILE A CA 1
ATOM 713 C C . ILE A 1 92 ? -7.122 -2.817 -12.001 1.00 85.31 92 ILE A C 1
ATOM 715 O O . ILE A 1 92 ? -6.760 -3.615 -12.865 1.00 85.31 92 ILE A O 1
ATOM 719 N N . ASN A 1 93 ? -7.076 -3.112 -10.701 1.00 80.12 93 ASN A N 1
ATOM 720 C CA . ASN A 1 93 ? -6.582 -4.384 -10.181 1.00 80.12 93 ASN A CA 1
ATOM 721 C C . ASN A 1 93 ? -7.649 -5.490 -10.132 1.00 80.12 93 ASN A C 1
ATOM 723 O O . ASN A 1 93 ? -7.341 -6.584 -9.668 1.00 80.12 93 ASN A O 1
ATOM 727 N N . ASN A 1 94 ? -8.882 -5.246 -10.594 1.00 84.12 94 ASN A N 1
ATOM 728 C CA . ASN A 1 94 ? -10.008 -6.182 -10.466 1.00 84.12 94 ASN A CA 1
ATOM 729 C C . ASN A 1 94 ? -10.228 -6.655 -9.014 1.00 84.12 94 ASN A C 1
ATOM 731 O O . ASN A 1 94 ? -10.436 -7.842 -8.741 1.00 84.12 94 ASN A O 1
ATOM 735 N N . ALA A 1 95 ? -10.139 -5.728 -8.060 1.00 89.50 95 ALA A N 1
ATOM 736 C CA . ALA A 1 95 ? -10.320 -6.024 -6.648 1.00 89.50 95 ALA A CA 1
ATOM 737 C C . ALA A 1 95 ? -11.782 -6.390 -6.345 1.00 89.50 95 ALA A C 1
ATOM 739 O O . ALA A 1 95 ? -12.706 -5.662 -6.697 1.00 89.50 95 ALA A O 1
ATOM 740 N N . ALA A 1 96 ? -11.990 -7.490 -5.623 1.00 92.50 96 ALA A N 1
ATOM 741 C CA . ALA A 1 96 ? -13.303 -7.860 -5.089 1.00 92.50 96 ALA A CA 1
ATOM 742 C C . ALA A 1 96 ? -13.608 -7.143 -3.762 1.00 92.50 96 ALA A C 1
ATOM 744 O O . ALA A 1 96 ? -14.761 -7.078 -3.322 1.00 92.50 96 ALA A O 1
ATOM 745 N N . ALA A 1 97 ? -12.564 -6.683 -3.075 1.00 94.94 97 ALA A N 1
ATOM 746 C CA . ALA A 1 97 ? -12.660 -6.003 -1.798 1.00 94.94 97 ALA A CA 1
ATOM 747 C C . ALA A 1 97 ? -11.425 -5.133 -1.534 1.00 94.94 97 ALA A C 1
ATOM 749 O O . ALA A 1 97 ? -10.366 -5.365 -2.121 1.00 94.94 97 ALA A O 1
ATOM 750 N N . ILE A 1 98 ? -11.553 -4.169 -0.623 1.00 96.12 98 ILE A N 1
ATOM 751 C CA . ILE A 1 98 ? -10.456 -3.310 -0.181 1.00 96.12 98 ILE A CA 1
ATOM 752 C C . ILE A 1 98 ? -10.366 -3.219 1.343 1.00 96.12 98 ILE A C 1
ATOM 754 O O . ILE A 1 98 ? -11.374 -3.337 2.045 1.00 96.12 98 ILE A O 1
ATOM 758 N N . VAL A 1 99 ? -9.151 -2.982 1.837 1.00 96.19 99 VAL A N 1
ATOM 759 C CA . VAL A 1 99 ? -8.871 -2.593 3.227 1.00 96.19 99 VAL A CA 1
ATOM 760 C C . VAL A 1 99 ? -8.067 -1.300 3.202 1.00 96.19 99 VAL A C 1
ATOM 762 O O . VAL A 1 99 ? -7.041 -1.230 2.523 1.00 96.19 99 VAL A O 1
ATOM 765 N N . ALA A 1 100 ? -8.528 -0.287 3.931 1.00 94.69 100 ALA A N 1
ATOM 766 C CA . ALA A 1 100 ? -7.783 0.952 4.122 1.00 94.69 100 ALA A CA 1
ATOM 767 C C . ALA A 1 100 ? -6.800 0.799 5.286 1.00 94.69 100 ALA A C 1
ATOM 769 O O . ALA A 1 100 ? -7.159 0.248 6.327 1.00 94.69 100 ALA A O 1
ATOM 770 N N . ILE A 1 101 ? -5.580 1.307 5.129 1.00 92.62 101 ILE A N 1
ATOM 771 C CA . ILE A 1 101 ? -4.596 1.392 6.205 1.00 92.62 101 ILE A CA 1
ATOM 772 C C . ILE A 1 101 ? -4.089 2.816 6.332 1.00 92.62 101 ILE A C 1
ATOM 774 O O . ILE A 1 101 ? -3.736 3.447 5.341 1.00 92.62 101 ILE A O 1
ATOM 778 N N . HIS A 1 102 ? -3.980 3.276 7.567 1.00 88.75 102 HIS A N 1
ATOM 779 C CA . HIS A 1 102 ? -3.419 4.571 7.903 1.00 88.75 102 HIS A CA 1
ATOM 780 C C . HIS A 1 102 ? -2.385 4.402 9.025 1.00 88.75 102 HIS A C 1
ATOM 782 O O . HIS A 1 102 ? -2.597 3.608 9.938 1.00 88.75 102 HIS A O 1
ATOM 788 N N . ASN A 1 103 ? -1.246 5.096 8.977 1.00 85.94 103 ASN A N 1
ATOM 789 C CA . ASN A 1 103 ? -0.332 5.192 10.120 1.00 85.94 103 ASN A CA 1
ATOM 790 C C . ASN A 1 103 ? -0.441 6.550 10.815 1.00 85.94 103 ASN A C 1
ATOM 792 O O . ASN A 1 103 ? -0.467 7.583 10.159 1.00 85.94 103 ASN A O 1
ATOM 796 N N . HIS A 1 104 ? -0.389 6.543 12.145 1.00 84.50 104 HIS A N 1
ATOM 797 C CA . HIS A 1 104 ? -0.211 7.744 12.956 1.00 84.50 104 HIS A CA 1
ATOM 798 C C . HIS A 1 104 ? 1.238 7.806 13.465 1.00 84.50 104 HIS A C 1
ATOM 800 O O . HIS A 1 104 ? 1.583 7.052 14.383 1.00 84.50 104 HIS A O 1
ATOM 806 N N . PRO A 1 105 ? 2.094 8.705 12.934 1.00 74.81 105 PRO A N 1
ATOM 807 C CA . PRO A 1 105 ? 3.470 8.877 13.414 1.00 74.81 105 PRO A CA 1
ATOM 808 C C . PRO A 1 105 ? 3.552 9.252 14.899 1.00 74.81 105 PRO A C 1
ATOM 810 O O . PRO A 1 105 ? 4.540 8.955 15.560 1.00 74.81 105 PRO A O 1
ATOM 813 N N . SER A 1 106 ? 2.488 9.856 15.445 1.00 76.94 106 SER A N 1
ATOM 814 C CA . SER A 1 106 ? 2.346 10.164 16.876 1.00 76.94 106 SER A CA 1
ATOM 815 C C . SER A 1 106 ? 2.303 8.927 17.779 1.00 76.94 106 SER A C 1
ATOM 817 O O . SER A 1 106 ? 2.414 9.049 18.996 1.00 76.94 106 SER A O 1
ATOM 819 N N . GLY A 1 107 ? 2.081 7.745 17.204 1.00 77.06 107 GLY A N 1
ATOM 820 C CA . GLY A 1 107 ? 2.066 6.482 17.923 1.00 77.06 107 GLY A CA 1
ATOM 821 C C . GLY A 1 107 ? 0.701 6.023 18.427 1.00 77.06 107 GLY A C 1
ATOM 822 O O . GLY A 1 107 ? 0.517 4.840 18.709 1.00 77.06 107 GLY A O 1
ATOM 823 N N . ASN A 1 108 ? -0.285 6.919 18.505 1.00 83.44 108 ASN A N 1
ATOM 824 C CA . ASN A 1 108 ? -1.621 6.599 18.999 1.00 83.44 108 ASN A CA 1
ATOM 825 C C . ASN A 1 108 ? -2.539 6.125 17.855 1.00 83.44 108 ASN A C 1
ATOM 827 O O . ASN A 1 108 ? -2.909 6.948 17.021 1.00 83.44 108 ASN A O 1
ATOM 831 N N . PRO A 1 109 ? -2.991 4.856 17.830 1.00 86.12 109 PRO A N 1
ATOM 832 C CA . PRO A 1 109 ? -3.827 4.338 16.747 1.00 86.12 109 PRO A CA 1
ATOM 833 C C . PRO A 1 109 ? -5.302 4.768 16.836 1.00 86.12 109 PRO A C 1
ATOM 835 O O . PRO A 1 109 ? -6.115 4.322 16.035 1.00 86.12 109 PRO A O 1
ATOM 838 N N . ARG A 1 110 ? -5.707 5.581 17.822 1.00 87.81 110 ARG A N 1
ATOM 839 C CA . ARG A 1 110 ? -7.107 6.018 17.931 1.00 87.81 110 ARG A CA 1
ATOM 840 C C . ARG A 1 110 ? -7.520 6.854 16.711 1.00 87.81 110 ARG A C 1
ATOM 842 O O . ARG A 1 110 ? -6.801 7.793 16.377 1.00 87.81 110 ARG A O 1
ATOM 849 N N . PRO A 1 111 ? -8.701 6.594 16.120 1.00 90.69 111 PRO A N 1
ATOM 850 C CA . PRO A 1 111 ? -9.158 7.318 14.942 1.00 90.69 111 PRO A CA 1
ATOM 851 C C . PRO A 1 111 ? -9.495 8.774 15.261 1.00 90.69 111 PRO A C 1
ATOM 853 O O . PRO A 1 111 ? -10.206 9.066 16.232 1.00 90.69 111 PRO A O 1
ATOM 856 N N . SER A 1 112 ? -9.046 9.671 14.388 1.00 88.94 112 SER A N 1
ATOM 857 C CA . SER A 1 112 ? -9.469 11.070 14.337 1.00 88.94 112 SER A CA 1
ATOM 858 C C . SER A 1 112 ? -10.929 11.203 13.868 1.00 88.94 112 SER A C 1
ATOM 860 O O . SER A 1 112 ? -11.616 10.218 13.565 1.00 88.94 112 SER A O 1
ATOM 862 N N . LYS A 1 113 ? -11.459 12.433 13.828 1.00 89.06 113 LYS A N 1
ATOM 863 C CA . LYS A 1 113 ? -12.791 12.679 13.245 1.00 89.06 113 LYS A CA 1
ATOM 864 C C . LYS A 1 113 ? -12.749 12.479 11.730 1.00 89.06 113 LYS A C 1
ATOM 866 O O . LYS A 1 113 ? -13.690 11.944 11.151 1.00 89.06 113 LYS A O 1
ATOM 871 N N . GLU A 1 114 ? -11.644 12.875 11.121 1.00 86.25 114 GLU A N 1
ATOM 872 C CA . GLU A 1 114 ? -11.348 12.793 9.702 1.00 86.25 114 GLU A CA 1
ATOM 873 C C . GLU A 1 114 ? -11.302 11.332 9.249 1.00 86.25 114 GLU A C 1
ATOM 875 O O . GLU A 1 114 ? -11.984 10.989 8.284 1.00 86.25 114 GLU A O 1
ATOM 880 N N . ASP A 1 115 ? -10.632 10.457 10.010 1.00 89.69 115 ASP A N 1
ATOM 881 C CA . ASP A 1 115 ? -10.608 9.011 9.751 1.00 89.69 115 ASP A CA 1
ATOM 882 C C . ASP A 1 115 ? -12.020 8.433 9.696 1.00 89.69 115 ASP A C 1
ATOM 884 O O . ASP A 1 115 ? -12.360 7.704 8.770 1.00 89.69 115 ASP A O 1
ATOM 888 N N . LYS A 1 116 ? -12.878 8.788 10.662 1.00 91.31 116 LYS A N 1
ATOM 889 C CA . LYS A 1 116 ? -14.263 8.293 10.722 1.00 91.31 116 LYS A CA 1
ATOM 890 C C . LYS A 1 116 ? -15.078 8.731 9.509 1.00 91.31 116 LYS A C 1
ATOM 892 O O . LYS A 1 116 ? -15.831 7.929 8.958 1.00 91.31 116 LYS A O 1
ATOM 897 N N . ILE A 1 117 ? -14.924 9.988 9.093 1.00 91.31 117 ILE A N 1
ATOM 898 C CA . ILE A 1 117 ? -15.636 10.540 7.936 1.00 91.31 117 ILE A CA 1
ATOM 899 C C . ILE A 1 117 ? -15.153 9.876 6.642 1.00 91.31 117 ILE A C 1
ATOM 901 O O . ILE A 1 117 ? -15.974 9.499 5.804 1.00 91.31 117 ILE A O 1
ATOM 905 N N . ILE A 1 118 ? -13.839 9.691 6.484 1.00 91.56 118 ILE A N 1
ATOM 906 C CA . ILE A 1 118 ? -13.259 9.008 5.322 1.00 91.56 118 ILE A CA 1
ATOM 907 C C . ILE A 1 118 ? -13.728 7.550 5.281 1.00 91.56 118 ILE A C 1
ATOM 909 O O . ILE A 1 118 ? -14.198 7.111 4.233 1.00 91.56 118 ILE A O 1
ATOM 913 N N . THR A 1 119 ? -13.694 6.824 6.405 1.00 93.69 119 THR A N 1
ATOM 914 C CA . THR A 1 119 ? -14.192 5.440 6.491 1.00 93.69 119 THR A CA 1
ATOM 915 C C . THR A 1 119 ? -15.638 5.330 6.012 1.00 93.69 119 THR A C 1
ATOM 917 O O . THR A 1 119 ? -15.938 4.502 5.153 1.00 93.69 119 THR A O 1
ATOM 920 N N . ASP A 1 120 ? -16.538 6.171 6.530 1.00 94.19 120 ASP A N 1
ATOM 921 C CA . ASP A 1 120 ? -17.957 6.150 6.154 1.00 94.19 120 ASP A CA 1
ATOM 922 C C . ASP A 1 120 ? -18.156 6.462 4.663 1.00 94.19 120 ASP A C 1
ATOM 924 O O . ASP A 1 120 ? -18.903 5.778 3.958 1.00 94.19 120 ASP A O 1
ATOM 928 N N . ARG A 1 121 ? -17.421 7.452 4.143 1.00 94.12 121 ARG A N 1
ATOM 929 C CA . ARG A 1 121 ? -17.478 7.830 2.728 1.00 94.12 121 ARG A CA 1
ATOM 930 C C . ARG A 1 121 ? -16.970 6.717 1.810 1.00 94.12 121 ARG A C 1
ATOM 932 O O . ARG A 1 121 ? -17.576 6.472 0.763 1.00 94.12 121 ARG A O 1
ATOM 939 N N . LEU A 1 122 ? -15.880 6.045 2.179 1.00 95.00 122 LEU A N 1
ATOM 940 C CA . LEU A 1 122 ? -15.327 4.923 1.416 1.00 95.00 122 LEU A CA 1
ATOM 941 C C . LEU A 1 122 ? -16.253 3.710 1.454 1.00 95.00 122 LEU A C 1
ATOM 943 O O . LEU A 1 122 ? -16.479 3.104 0.409 1.00 95.00 122 LEU A O 1
ATOM 947 N N . LYS A 1 123 ? -16.855 3.410 2.609 1.00 96.06 123 LYS A N 1
ATOM 948 C CA . LYS A 1 123 ? -17.837 2.332 2.748 1.00 96.06 123 LYS A CA 1
ATOM 949 C C . LYS A 1 123 ? -19.030 2.529 1.808 1.00 96.06 123 LYS A C 1
ATOM 951 O O . LYS A 1 123 ? -19.303 1.658 0.986 1.00 96.06 123 LYS A O 1
ATOM 956 N N . LYS A 1 124 ? -19.659 3.710 1.842 1.00 96.06 124 LYS A N 1
ATOM 957 C CA . LYS A 1 124 ? -20.779 4.071 0.949 1.00 96.06 124 LYS A CA 1
ATOM 958 C C . LYS A 1 124 ? -20.391 4.023 -0.530 1.00 96.06 124 LYS A C 1
ATOM 960 O O . LYS A 1 124 ? -21.161 3.567 -1.367 1.00 96.06 124 LYS A O 1
ATOM 965 N N . SER A 1 125 ? -19.185 4.480 -0.864 1.00 96.00 125 SER A N 1
ATOM 966 C CA . SER A 1 125 ? -18.696 4.453 -2.250 1.00 96.00 125 SER A CA 1
ATOM 967 C C . SER A 1 125 ? -18.458 3.021 -2.742 1.00 96.00 125 SER A C 1
ATOM 969 O O . SER A 1 125 ? -18.788 2.704 -3.882 1.00 96.00 125 SER A O 1
ATOM 971 N N . GLY A 1 126 ? -17.933 2.147 -1.879 1.00 95.75 126 GLY A N 1
ATOM 972 C CA . GLY A 1 126 ? -17.734 0.731 -2.183 1.00 95.75 126 GLY A CA 1
ATOM 973 C C . GLY A 1 126 ? -19.046 -0.009 -2.433 1.00 95.75 126 GLY A C 1
ATOM 974 O O . GLY A 1 126 ? -19.131 -0.788 -3.379 1.00 95.75 126 GLY A O 1
ATOM 975 N N . GLU A 1 127 ? -20.090 0.294 -1.655 1.00 96.06 127 GLU A N 1
ATOM 976 C CA . GLU A 1 127 ? -21.444 -0.239 -1.868 1.00 96.06 127 GLU A CA 1
ATOM 977 C C . GLU A 1 127 ? -21.991 0.130 -3.255 1.00 96.06 127 GLU A C 1
ATOM 979 O O . GLU A 1 127 ? -22.491 -0.741 -3.964 1.00 96.06 127 GLU A O 1
ATOM 984 N N . ILE A 1 128 ? -21.826 1.388 -3.682 1.00 96.62 128 ILE A N 1
ATOM 985 C CA . ILE A 1 128 ? -22.258 1.858 -5.011 1.00 96.62 128 ILE A CA 1
ATOM 986 C C . ILE A 1 128 ? -21.483 1.156 -6.135 1.00 96.62 128 ILE A C 1
ATOM 988 O O . ILE A 1 128 ? -22.059 0.807 -7.163 1.00 96.62 128 ILE A O 1
ATOM 992 N N . LEU A 1 129 ? -20.175 0.960 -5.956 1.00 94.62 129 LEU A N 1
ATOM 993 C CA . LEU A 1 129 ? -19.293 0.374 -6.972 1.00 94.62 129 LEU A CA 1
ATOM 994 C C . LEU A 1 129 ? -19.301 -1.162 -6.987 1.00 94.62 129 LEU A C 1
ATOM 996 O O . LEU A 1 129 ? -18.692 -1.760 -7.871 1.00 94.62 129 LEU A O 1
ATOM 1000 N N . GLY A 1 130 ? -19.945 -1.810 -6.013 1.00 94.06 130 GLY A N 1
ATOM 1001 C CA . GLY A 1 130 ? -19.909 -3.265 -5.854 1.00 94.06 130 GLY A CA 1
ATOM 1002 C C . GLY A 1 130 ? -18.555 -3.810 -5.376 1.00 94.06 130 GLY A C 1
ATOM 1003 O O . GLY A 1 130 ? -18.281 -4.998 -5.540 1.00 94.06 130 GLY A O 1
ATOM 1004 N N . ILE A 1 131 ? -17.706 -2.969 -4.774 1.00 95.44 131 ILE A N 1
ATOM 1005 C CA . ILE A 1 131 ? -16.405 -3.356 -4.211 1.00 95.44 131 ILE A CA 1
ATOM 1006 C C . ILE A 1 131 ? -16.501 -3.283 -2.689 1.00 95.44 131 ILE A C 1
ATOM 1008 O O . ILE A 1 131 ? -16.696 -2.214 -2.111 1.00 95.44 131 ILE A O 1
ATOM 1012 N N . ARG A 1 132 ? -16.342 -4.424 -2.013 1.00 95.94 132 ARG A N 1
ATOM 1013 C CA . ARG A 1 132 ? -16.538 -4.501 -0.557 1.00 95.94 132 ARG A CA 1
ATOM 1014 C C . ARG A 1 132 ? -15.453 -3.726 0.189 1.00 95.94 132 ARG A C 1
ATOM 1016 O O . ARG A 1 132 ? -14.274 -4.038 0.057 1.00 95.94 132 ARG A O 1
ATOM 1023 N N . PHE A 1 133 ? -15.849 -2.778 1.030 1.00 96.31 133 PHE A N 1
ATOM 1024 C CA . PHE A 1 133 ? -14.957 -2.148 2.002 1.00 96.31 133 PHE A CA 1
ATOM 1025 C C . PHE A 1 133 ? -14.939 -2.993 3.283 1.00 96.31 133 PHE A C 1
ATOM 1027 O O . PHE A 1 133 ? -15.944 -3.043 3.991 1.00 96.31 133 PHE A O 1
ATOM 1034 N N . LEU A 1 134 ? -13.842 -3.713 3.543 1.00 95.50 134 LEU A N 1
ATOM 1035 C CA . LEU A 1 134 ? -13.787 -4.699 4.632 1.00 95.50 134 LEU A CA 1
ATOM 1036 C C . LEU A 1 134 ? -13.446 -4.073 5.980 1.00 95.50 134 LEU A C 1
ATOM 1038 O O . LEU A 1 134 ? -14.064 -4.424 6.980 1.00 95.50 134 LEU A O 1
ATOM 1042 N N . ASP A 1 135 ? -12.457 -3.183 6.008 1.00 95.69 135 ASP A N 1
ATOM 1043 C CA . ASP A 1 135 ? -11.998 -2.549 7.240 1.00 95.69 135 ASP A CA 1
ATOM 1044 C C . ASP A 1 135 ? -11.189 -1.276 6.946 1.00 95.69 135 ASP A C 1
ATOM 1046 O O . ASP A 1 135 ? -10.685 -1.075 5.834 1.00 95.69 135 ASP A O 1
ATOM 1050 N N . HIS A 1 136 ? -11.037 -0.447 7.975 1.00 94.75 136 HIS A N 1
ATOM 1051 C CA . HIS A 1 136 ? -10.027 0.598 8.056 1.00 94.75 136 HIS A CA 1
ATOM 1052 C C . HIS A 1 136 ? -9.158 0.318 9.285 1.00 94.75 136 HIS A C 1
ATOM 1054 O O . HIS A 1 136 ? -9.663 0.238 10.403 1.00 94.75 136 HIS A O 1
ATOM 1060 N N . ILE A 1 137 ? -7.856 0.151 9.074 1.00 93.31 137 ILE A N 1
ATOM 1061 C CA . ILE A 1 137 ? -6.895 -0.166 10.126 1.00 93.31 137 ILE A CA 1
ATOM 1062 C C . ILE A 1 137 ? -5.947 1.012 10.323 1.00 93.31 137 ILE A C 1
ATOM 1064 O O . ILE A 1 137 ? -5.241 1.406 9.399 1.00 93.31 137 ILE A O 1
ATOM 1068 N N . ILE A 1 138 ? -5.890 1.538 11.543 1.00 90.94 138 ILE A N 1
ATOM 1069 C CA . ILE A 1 138 ? -4.944 2.587 11.923 1.00 90.94 138 ILE A CA 1
ATOM 1070 C C . ILE A 1 138 ? -3.815 1.961 12.729 1.00 90.94 138 ILE A C 1
ATOM 1072 O O . ILE A 1 138 ? -4.068 1.285 13.722 1.00 90.94 138 ILE A O 1
ATOM 1076 N N . ILE A 1 139 ? -2.571 2.181 12.321 1.00 87.69 139 ILE A N 1
ATOM 1077 C CA . ILE A 1 139 ? -1.375 1.627 12.955 1.00 87.69 139 ILE A CA 1
ATOM 1078 C C . ILE A 1 139 ? -0.622 2.744 13.673 1.00 87.69 139 ILE A C 1
ATOM 1080 O O . ILE A 1 139 ? -0.342 3.799 13.107 1.00 87.69 139 ILE A O 1
ATOM 1084 N N . GLY A 1 140 ? -0.274 2.490 14.928 1.00 82.44 140 GLY A N 1
ATOM 1085 C CA . GLY A 1 140 ? 0.527 3.372 15.763 1.00 82.44 140 GLY A CA 1
ATOM 1086 C C . GLY A 1 140 ? 1.735 2.638 16.340 1.00 82.44 140 GLY A C 1
ATOM 1087 O O . GLY A 1 140 ? 1.711 1.423 16.553 1.00 82.44 140 GLY A O 1
ATOM 1088 N N . TYR A 1 141 ? 2.806 3.382 16.594 1.00 76.62 141 TYR A N 1
ATOM 1089 C CA . TYR A 1 141 ? 4.019 2.887 17.235 1.00 76.62 141 TYR A CA 1
ATOM 1090 C C . TYR A 1 141 ? 4.205 3.517 18.618 1.00 76.62 141 TYR A C 1
ATOM 1092 O O . TYR A 1 141 ? 4.274 4.734 18.740 1.00 76.62 141 TYR A O 1
ATOM 1100 N N . THR A 1 142 ? 4.319 2.693 19.657 1.00 69.31 142 THR A N 1
ATOM 1101 C CA . THR A 1 142 ? 4.631 3.151 21.020 1.00 69.31 142 THR A CA 1
ATOM 1102 C C . THR A 1 142 ? 5.897 2.471 21.531 1.00 69.31 142 THR A C 1
ATOM 1104 O O . THR A 1 142 ? 6.324 1.467 20.960 1.00 69.31 142 THR A O 1
ATOM 1107 N N . ASP A 1 143 ? 6.476 2.969 22.624 1.00 67.00 143 ASP A N 1
ATOM 1108 C CA . ASP A 1 143 ? 7.652 2.351 23.261 1.00 67.00 143 ASP A CA 1
ATOM 1109 C C . ASP A 1 143 ? 7.381 0.909 23.732 1.00 67.00 143 ASP A C 1
ATOM 1111 O O . ASP A 1 143 ? 8.275 0.069 23.753 1.00 67.00 143 ASP A O 1
ATOM 1115 N N . GLU A 1 144 ? 6.117 0.590 24.022 1.00 64.75 144 GLU A N 1
ATOM 1116 C CA . GLU A 1 144 ? 5.631 -0.754 24.371 1.00 64.75 144 GLU A CA 1
ATOM 1117 C C . GLU A 1 144 ? 5.469 -1.679 23.148 1.00 64.75 144 GLU A C 1
ATOM 1119 O O . GLU A 1 144 ? 5.040 -2.826 23.273 1.00 64.75 144 GLU A O 1
ATOM 1124 N N . GLY A 1 145 ? 5.784 -1.180 21.952 1.00 67.56 145 GLY A N 1
ATOM 1125 C CA . GLY A 1 145 ? 5.638 -1.880 20.688 1.00 67.56 145 GLY A CA 1
ATOM 1126 C C . GLY A 1 145 ? 4.457 -1.388 19.845 1.00 67.56 145 GLY A C 1
ATOM 1127 O O . GLY A 1 145 ? 3.816 -0.370 20.141 1.00 67.56 145 GLY A O 1
ATOM 1128 N N . PRO A 1 146 ? 4.188 -2.091 18.736 1.00 73.38 146 PRO A N 1
ATOM 1129 C CA . PRO A 1 146 ? 3.177 -1.681 17.778 1.00 73.38 146 PRO A CA 1
ATOM 1130 C C . PRO A 1 146 ? 1.749 -1.963 18.227 1.00 73.38 146 PRO A C 1
ATOM 1132 O O . PRO A 1 146 ? 1.427 -3.040 18.739 1.00 73.38 146 PRO A O 1
ATOM 1135 N N . LYS A 1 147 ? 0.877 -0.992 17.963 1.00 85.25 147 LYS A N 1
ATOM 1136 C CA . LYS A 1 147 ? -0.552 -1.036 18.276 1.00 85.25 147 LYS A CA 1
ATOM 1137 C C . LYS A 1 147 ? -1.354 -0.732 17.018 1.00 85.25 147 LYS A C 1
ATOM 1139 O O . LYS A 1 147 ? -0.873 -0.062 16.105 1.00 85.25 147 LYS A O 1
ATOM 1144 N N . TYR A 1 148 ? -2.588 -1.213 16.972 1.00 89.00 148 TYR A N 1
ATOM 1145 C CA . TYR A 1 148 ? -3.496 -0.884 15.882 1.00 89.00 148 TYR A CA 1
ATOM 1146 C C . TYR A 1 148 ? -4.924 -0.689 16.383 1.00 89.00 148 TYR A C 1
ATOM 1148 O O . TYR A 1 148 ? -5.294 -1.128 17.474 1.00 89.00 148 TYR A O 1
ATOM 1156 N N . TYR A 1 149 ? -5.720 -0.016 15.570 1.00 90.81 149 TYR A N 1
ATOM 1157 C CA . TYR A 1 149 ? -7.154 0.127 15.730 1.00 90.81 149 TYR A CA 1
ATOM 1158 C C . TYR A 1 149 ? -7.824 -0.386 14.465 1.00 90.81 149 TYR A C 1
ATOM 1160 O O . TYR A 1 149 ? -7.451 0.022 13.369 1.00 90.81 149 TYR A O 1
ATOM 1168 N N . SER A 1 150 ? -8.804 -1.269 14.619 1.00 93.12 150 SER A N 1
ATOM 1169 C CA . SER A 1 150 ? -9.661 -1.736 13.532 1.00 93.12 150 SER A CA 1
ATOM 1170 C C . SER A 1 150 ? -11.046 -1.118 13.697 1.00 93.12 150 SER A C 1
ATOM 1172 O O . SER A 1 150 ? -11.635 -1.175 14.779 1.00 93.12 150 SER A O 1
ATOM 1174 N N . PHE A 1 151 ? -11.581 -0.531 12.627 1.00 92.19 151 PHE A N 1
ATOM 1175 C CA . PHE A 1 151 ? -12.956 -0.028 12.617 1.00 92.19 151 PHE A CA 1
ATOM 1176 C C . PHE A 1 151 ? -13.989 -1.161 12.662 1.00 92.19 151 PHE A C 1
ATOM 1178 O O . PHE A 1 151 ? -15.102 -0.938 13.137 1.00 92.19 151 PHE A O 1
ATOM 1185 N N . LEU A 1 152 ? -13.626 -2.358 12.196 1.00 91.12 152 LEU A N 1
ATOM 1186 C CA . LEU A 1 152 ? -14.442 -3.563 12.320 1.00 91.12 152 LEU A CA 1
ATOM 1187 C C . LEU A 1 152 ? -14.570 -4.027 13.781 1.00 91.12 152 LEU A C 1
ATOM 1189 O O . LEU A 1 152 ? -15.659 -4.409 14.202 1.00 91.12 152 LEU A O 1
ATOM 1193 N N . GLU A 1 153 ? -13.480 -3.988 14.550 1.00 88.00 153 GLU A N 1
ATOM 1194 C CA . GLU A 1 153 ? -13.448 -4.468 15.944 1.00 88.00 153 GLU A CA 1
ATOM 1195 C C . GLU A 1 153 ? -13.857 -3.392 16.964 1.00 88.00 153 GLU A C 1
ATOM 1197 O O . GLU A 1 153 ? -14.360 -3.706 18.041 1.00 88.00 153 GLU A O 1
ATOM 1202 N N . GLY A 1 154 ? -13.663 -2.110 16.642 1.00 79.25 154 GLY A N 1
ATOM 1203 C CA . GLY A 1 154 ? -14.149 -0.976 17.433 1.00 79.25 154 GLY A CA 1
ATOM 1204 C C . GLY A 1 154 ? -13.320 -0.622 18.675 1.00 79.25 154 GLY A C 1
ATOM 1205 O O . GLY A 1 154 ? -13.587 0.412 19.296 1.00 79.25 154 GLY A O 1
ATOM 1206 N N . VAL A 1 155 ? -12.290 -1.402 19.016 1.00 70.50 155 VAL A N 1
ATOM 1207 C CA . VAL A 1 155 ? -11.403 -1.182 20.172 1.00 70.50 155 VAL A CA 1
ATOM 1208 C C . VAL A 1 155 ? -9.928 -1.071 19.754 1.00 70.50 155 VAL A C 1
ATOM 1210 O O . VAL A 1 155 ? -9.506 -1.746 18.817 1.00 70.50 155 VAL A O 1
ATOM 1213 N N . PRO A 1 156 ? -9.110 -0.219 20.412 1.00 60.84 156 PRO A N 1
ATOM 1214 C CA . PRO A 1 156 ? -7.663 -0.230 20.211 1.00 60.84 156 PRO A CA 1
ATOM 1215 C C . PRO A 1 156 ? -7.072 -1.523 20.774 1.00 60.84 156 PRO A C 1
ATOM 1217 O O . PRO A 1 156 ? -7.222 -1.796 21.966 1.00 60.84 156 PRO A O 1
ATOM 1220 N N . ASN A 1 157 ? -6.373 -2.290 19.942 1.00 67.69 157 ASN A N 1
ATOM 1221 C CA . ASN A 1 157 ? -5.801 -3.565 20.350 1.00 67.69 157 ASN A CA 1
ATOM 1222 C C . ASN A 1 157 ? -4.335 -3.403 20.746 1.00 67.69 157 ASN A C 1
ATOM 1224 O O . ASN A 1 157 ? -3.512 -2.850 20.004 1.00 67.69 157 ASN A O 1
ATOM 1228 N N . ALA A 1 158 ? -4.011 -3.904 21.937 1.00 51.88 158 ALA A N 1
ATOM 1229 C CA . ALA A 1 158 ? -2.640 -4.025 22.397 1.00 51.88 158 ALA A CA 1
ATOM 1230 C C . ALA A 1 158 ? -1.989 -5.239 21.725 1.00 51.88 158 ALA A C 1
ATOM 1232 O O . ALA A 1 158 ? -2.493 -6.355 21.817 1.00 51.88 158 ALA A O 1
ATOM 1233 N N . GLY A 1 159 ? -0.858 -5.001 21.065 1.00 53.03 159 GLY A N 1
ATOM 1234 C CA . GLY A 1 159 ? -0.042 -6.047 20.469 1.00 53.03 159 GLY A CA 1
ATOM 1235 C C . GLY A 1 159 ? -0.438 -6.371 19.035 1.00 53.03 159 GLY A C 1
ATOM 1236 O O . GLY A 1 159 ? -1.281 -7.229 18.774 1.00 53.03 159 GLY A O 1
ATOM 1237 N N . ILE A 1 160 ? 0.296 -5.799 18.077 1.00 49.59 160 ILE A N 1
ATOM 1238 C CA . ILE A 1 160 ? 0.603 -6.584 16.880 1.00 49.59 160 ILE A CA 1
ATOM 1239 C C . ILE A 1 160 ? 1.517 -7.704 17.376 1.00 49.59 160 ILE A C 1
ATOM 1241 O O . ILE A 1 160 ? 2.727 -7.521 17.504 1.00 49.59 160 ILE A O 1
ATOM 1245 N N . SER A 1 161 ? 0.943 -8.863 17.715 1.00 37.56 161 SER A N 1
ATOM 1246 C CA . SER A 1 161 ? 1.744 -10.080 17.757 1.00 37.56 161 SER A CA 1
ATOM 1247 C C . SER A 1 161 ? 2.212 -10.284 16.327 1.00 37.56 161 SER A C 1
ATOM 1249 O O . SER A 1 161 ? 1.459 -10.710 15.446 1.00 37.56 161 SER A O 1
ATOM 1251 N N . CYS A 1 162 ? 3.452 -9.867 16.089 1.00 31.84 162 CYS A N 1
ATOM 1252 C CA . CYS A 1 162 ? 4.225 -10.284 14.948 1.00 31.84 162 CYS A CA 1
ATOM 1253 C C . CYS A 1 162 ? 4.423 -11.792 15.101 1.00 31.84 162 CYS A C 1
ATOM 1255 O O . CYS A 1 162 ? 5.499 -12.255 15.468 1.00 31.84 162 CYS A O 1
ATOM 1257 N N . THR A 1 163 ? 3.403 -12.590 14.782 1.00 28.69 163 THR A N 1
ATOM 1258 C CA . THR A 1 163 ? 3.712 -13.857 14.138 1.00 28.69 163 THR A CA 1
ATOM 1259 C C . THR A 1 163 ? 4.457 -13.434 12.889 1.00 28.69 163 THR A C 1
ATOM 1261 O O . THR A 1 163 ? 3.844 -12.808 12.017 1.00 28.69 163 THR A O 1
ATOM 1264 N N . ALA A 1 164 ? 5.776 -13.653 12.867 1.00 31.41 164 ALA A N 1
ATOM 1265 C CA . ALA A 1 164 ? 6.580 -13.581 11.656 1.00 31.41 164 ALA A CA 1
ATOM 1266 C C . ALA A 1 164 ? 5.690 -14.068 10.514 1.00 31.41 164 ALA A C 1
ATOM 1268 O O . ALA A 1 164 ? 5.172 -15.181 10.622 1.00 31.41 164 ALA A O 1
ATOM 1269 N N . ALA A 1 165 ? 5.376 -13.150 9.589 1.00 28.55 165 ALA A N 1
ATOM 1270 C CA . ALA A 1 165 ? 4.349 -13.258 8.555 1.00 28.55 165 ALA A CA 1
ATOM 1271 C C . ALA A 1 165 ? 3.858 -14.693 8.383 1.00 28.55 165 ALA A C 1
ATOM 1273 O O . ALA A 1 165 ? 4.662 -15.480 7.903 1.00 28.55 165 ALA A O 1
ATOM 1274 N N . HIS A 1 166 ? 2.629 -15.015 8.831 1.00 30.80 166 HIS A N 1
ATOM 1275 C CA . HIS A 1 166 ? 2.046 -16.364 8.836 1.00 30.80 166 HIS A CA 1
ATOM 1276 C C . HIS A 1 166 ? 2.832 -17.356 7.974 1.00 30.80 166 HIS A C 1
ATOM 1278 O O . HIS A 1 166 ? 2.542 -17.597 6.802 1.00 30.80 166 HIS A O 1
ATOM 1284 N N . GLN A 1 167 ? 3.821 -17.958 8.630 1.00 30.45 167 GLN A N 1
ATOM 1285 C CA . GLN A 1 167 ? 4.026 -19.376 8.537 1.00 30.45 167 GLN A CA 1
ATOM 1286 C C . GLN A 1 167 ? 2.648 -19.993 8.844 1.00 30.45 167 GLN A C 1
ATOM 1288 O O . GLN A 1 167 ? 2.299 -20.254 9.990 1.00 30.45 167 GLN A O 1
ATOM 1293 N N . ALA A 1 168 ? 1.867 -20.282 7.793 1.00 24.89 168 ALA A N 1
ATOM 1294 C CA . ALA A 1 168 ? 1.318 -21.636 7.715 1.00 24.89 168 ALA A CA 1
ATOM 1295 C C . ALA A 1 168 ? 2.473 -22.589 8.072 1.00 24.89 168 ALA A C 1
ATOM 1297 O O . ALA A 1 168 ? 3.603 -22.210 7.768 1.00 24.89 168 ALA A O 1
ATOM 1298 N N . PRO A 1 169 ? 2.276 -23.748 8.720 1.00 26.19 169 PRO A N 1
ATOM 1299 C CA . PRO A 1 169 ? 3.385 -24.637 9.050 1.00 26.19 169 PRO A CA 1
ATOM 1300 C C . PRO A 1 169 ? 4.039 -25.135 7.753 1.00 26.19 169 PRO A C 1
ATOM 1302 O O . PRO A 1 169 ? 3.759 -26.211 7.248 1.00 26.19 169 PRO A O 1
ATOM 1305 N N . VAL A 1 170 ? 4.896 -24.302 7.183 1.00 33.91 170 VAL A N 1
ATOM 1306 C CA . VAL A 1 170 ? 6.031 -24.669 6.390 1.00 33.91 170 VAL A CA 1
ATOM 1307 C C . VAL A 1 170 ? 7.045 -24.875 7.485 1.00 33.91 170 VAL A C 1
ATOM 1309 O O . VAL A 1 170 ? 7.516 -23.918 8.104 1.00 33.91 170 VAL A O 1
ATOM 1312 N N . ASP A 1 171 ? 7.190 -26.143 7.842 1.00 27.92 171 ASP A N 1
ATOM 1313 C CA . ASP A 1 171 ? 8.232 -26.661 8.704 1.00 27.92 171 ASP A CA 1
ATOM 1314 C C . ASP A 1 171 ? 9.471 -25.753 8.612 1.00 27.92 171 ASP A C 1
ATOM 1316 O O . ASP A 1 171 ? 10.080 -25.599 7.558 1.00 27.92 171 ASP A O 1
ATOM 1320 N N . VAL A 1 172 ? 9.794 -25.019 9.678 1.00 28.11 172 VAL A N 1
ATOM 1321 C CA . VAL A 1 172 ? 10.826 -23.964 9.618 1.00 28.11 172 VAL A CA 1
ATOM 1322 C C . VAL A 1 172 ? 12.224 -24.582 9.470 1.00 28.11 172 VAL A C 1
ATOM 1324 O O . VAL A 1 172 ? 13.177 -23.897 9.106 1.00 28.11 172 VAL A O 1
ATOM 1327 N N . LYS A 1 173 ? 12.342 -25.907 9.640 1.00 34.12 173 LYS A N 1
ATOM 1328 C CA . LYS A 1 173 ? 13.519 -26.674 9.216 1.00 34.12 173 LYS A CA 1
ATOM 1329 C C . LYS A 1 173 ? 13.585 -26.905 7.698 1.00 34.12 173 LYS A C 1
ATOM 1331 O O . LYS A 1 173 ? 14.656 -27.247 7.211 1.00 34.12 173 LYS A O 1
ATOM 1336 N N . SER A 1 174 ? 12.504 -26.670 6.949 1.00 38.12 174 SER A N 1
ATOM 1337 C CA . SER A 1 174 ? 12.410 -26.855 5.492 1.00 38.12 174 SER A CA 1
ATOM 1338 C C . SER A 1 174 ? 12.425 -25.556 4.671 1.00 38.12 174 S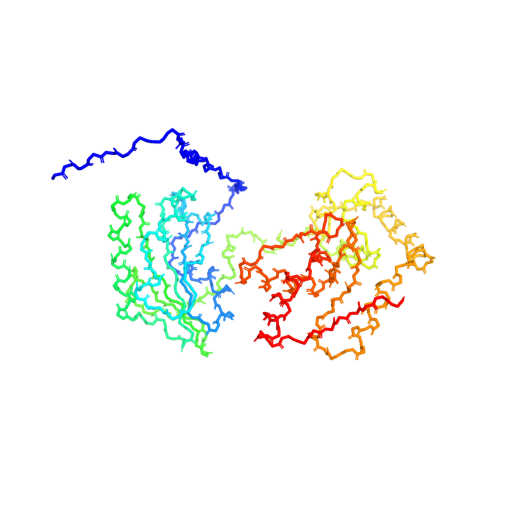ER A C 1
ATOM 1340 O O . SER A 1 174 ? 12.532 -25.624 3.451 1.00 38.12 174 SER A O 1
ATOM 1342 N N . CYS A 1 175 ? 12.303 -24.375 5.293 1.00 36.62 175 CYS A N 1
ATOM 1343 C CA . CYS A 1 175 ? 12.389 -23.076 4.595 1.00 36.62 175 CYS A CA 1
ATOM 1344 C C . CYS A 1 175 ? 13.823 -22.591 4.363 1.00 36.62 175 CYS A C 1
ATOM 1346 O O . CYS A 1 175 ? 14.033 -21.574 3.702 1.00 36.62 175 CYS A O 1
ATOM 1348 N N . ARG A 1 176 ? 14.812 -23.300 4.910 1.00 45.59 176 ARG A N 1
ATOM 1349 C CA . ARG A 1 176 ? 16.190 -23.145 4.467 1.00 45.59 176 ARG A CA 1
ATOM 1350 C C . ARG A 1 176 ? 16.266 -23.771 3.090 1.00 45.59 176 ARG A C 1
ATOM 1352 O O . ARG A 1 176 ? 15.879 -24.927 2.924 1.00 45.59 176 ARG A O 1
ATOM 1359 N N . ALA A 1 177 ? 16.729 -23.008 2.107 1.00 47.31 177 ALA A N 1
ATOM 1360 C CA . ALA A 1 177 ? 16.974 -23.597 0.808 1.00 47.31 177 ALA A CA 1
ATOM 1361 C C . ALA A 1 177 ? 17.952 -24.769 1.038 1.00 47.31 177 ALA A C 1
ATOM 1363 O O . ALA A 1 177 ? 18.936 -24.569 1.761 1.00 47.31 177 ALA A O 1
ATOM 1364 N N . PRO A 1 178 ? 17.671 -25.991 0.546 1.00 61.59 178 PRO A N 1
ATOM 1365 C CA . PRO A 1 178 ? 18.341 -27.198 1.041 1.00 61.59 178 PRO A CA 1
ATOM 1366 C C . PRO A 1 178 ? 19.874 -27.143 0.954 1.00 61.59 178 PRO A C 1
ATOM 1368 O O . PRO A 1 178 ? 20.566 -27.813 1.714 1.00 61.59 178 PRO A O 1
ATOM 1371 N N . TYR A 1 179 ? 20.395 -26.285 0.074 1.00 68.19 179 TYR A N 1
ATOM 1372 C CA . TYR A 1 179 ? 21.811 -26.115 -0.225 1.00 68.19 179 TYR A CA 1
ATOM 1373 C C . TYR A 1 179 ? 22.322 -24.700 0.086 1.00 68.19 179 TYR A C 1
ATOM 1375 O O . TYR A 1 179 ? 23.353 -24.285 -0.433 1.00 68.19 179 TYR A O 1
ATOM 1383 N N . GLU A 1 180 ? 21.617 -23.916 0.907 1.00 67.94 180 GLU A N 1
ATOM 1384 C CA . GLU A 1 180 ? 21.964 -22.514 1.190 1.00 67.94 180 GLU A CA 1
ATOM 1385 C C . GLU A 1 180 ? 23.379 -22.352 1.764 1.00 67.94 180 GLU A C 1
ATOM 1387 O O . GLU A 1 180 ? 24.118 -21.469 1.335 1.00 67.94 180 GLU A O 1
ATOM 1392 N N . GLU A 1 181 ? 23.783 -23.207 2.708 1.00 70.44 181 GLU A N 1
ATOM 1393 C CA . GLU A 1 181 ? 25.143 -23.184 3.266 1.00 70.44 181 GLU A CA 1
ATOM 1394 C C . GLU A 1 181 ? 26.187 -23.676 2.256 1.00 70.44 181 GLU A C 1
ATOM 1396 O O . GLU A 1 181 ? 27.232 -23.041 2.113 1.00 70.44 181 GLU A O 1
ATOM 1401 N N . GLN A 1 182 ? 25.874 -24.732 1.497 1.00 75.69 182 GLN A N 1
ATOM 1402 C CA . GLN A 1 182 ? 26.742 -25.275 0.446 1.00 75.69 182 GLN A CA 1
ATOM 1403 C C . GLN A 1 182 ? 26.976 -24.272 -0.692 1.00 75.69 182 GLN A C 1
ATOM 1405 O O . GLN A 1 182 ? 28.080 -24.203 -1.220 1.00 75.69 182 GLN A O 1
ATOM 1410 N N . ASN A 1 183 ? 25.973 -23.465 -1.049 1.00 80.31 183 ASN A N 1
ATOM 1411 C CA . ASN A 1 183 ? 26.018 -22.544 -2.189 1.00 80.31 183 ASN A CA 1
ATOM 1412 C C . ASN A 1 183 ? 26.371 -21.101 -1.792 1.00 80.31 183 ASN A C 1
ATOM 1414 O O . ASN A 1 183 ? 26.527 -20.241 -2.664 1.00 80.31 183 ASN A O 1
ATOM 1418 N N . ARG A 1 184 ? 26.526 -20.816 -0.490 1.00 77.19 184 ARG A N 1
ATOM 1419 C CA . ARG A 1 184 ? 26.738 -19.464 0.066 1.00 77.19 184 ARG A CA 1
ATOM 1420 C C . ARG A 1 184 ? 27.943 -18.734 -0.530 1.00 77.19 184 ARG A C 1
ATOM 1422 O O . ARG A 1 184 ? 27.968 -17.507 -0.559 1.00 77.19 184 ARG A O 1
ATOM 1429 N N . TRP A 1 185 ? 28.933 -19.480 -1.011 1.00 79.62 185 TRP A N 1
ATOM 1430 C CA . TRP A 1 185 ? 30.154 -18.950 -1.616 1.00 79.62 185 TRP A CA 1
ATOM 1431 C C . TRP A 1 185 ? 29.929 -18.322 -3.003 1.00 79.62 185 TRP A C 1
ATOM 1433 O O . TRP A 1 185 ? 30.695 -17.447 -3.402 1.00 79.62 185 TRP A O 1
ATOM 1443 N N . LEU A 1 186 ? 28.886 -18.729 -3.737 1.00 79.94 186 LEU A N 1
ATOM 1444 C CA . LEU A 1 186 ? 28.735 -18.402 -5.157 1.00 79.94 186 LEU A CA 1
ATOM 1445 C C . LEU A 1 186 ? 28.422 -16.919 -5.397 1.00 79.94 186 LEU A C 1
ATOM 1447 O O . LEU A 1 186 ? 29.079 -16.265 -6.206 1.00 79.94 186 LEU A O 1
ATOM 1451 N N . ALA A 1 187 ? 27.429 -16.377 -4.686 1.00 73.81 187 ALA A N 1
ATOM 1452 C CA . ALA A 1 187 ? 26.976 -15.003 -4.895 1.00 73.81 187 ALA A CA 1
ATOM 1453 C C . ALA A 1 187 ? 28.026 -13.944 -4.498 1.00 73.81 187 ALA A C 1
ATOM 1455 O O . ALA A 1 187 ? 28.212 -12.997 -5.268 1.00 73.81 187 ALA A O 1
ATOM 1456 N N . PRO A 1 188 ? 28.740 -14.069 -3.358 1.00 68.06 188 PRO A N 1
ATOM 1457 C CA . PRO A 1 188 ? 29.842 -13.171 -3.020 1.00 68.06 188 PRO A CA 1
ATOM 1458 C C . PRO A 1 188 ? 30.977 -13.212 -4.049 1.00 68.06 188 PRO A C 1
ATOM 1460 O O . PRO A 1 188 ? 31.370 -12.156 -4.537 1.00 68.06 188 PRO A O 1
ATOM 1463 N N . LEU A 1 189 ? 31.449 -14.404 -4.442 1.00 72.00 189 LEU A N 1
ATOM 1464 C CA . LEU A 1 189 ? 32.557 -14.527 -5.396 1.00 72.00 189 LEU A CA 1
ATOM 1465 C C . LEU A 1 189 ? 32.180 -14.011 -6.783 1.00 72.00 189 LEU A C 1
ATOM 1467 O O . LEU A 1 189 ? 32.938 -13.250 -7.376 1.00 72.00 189 LEU A O 1
ATOM 1471 N N . ARG A 1 190 ? 30.982 -14.339 -7.284 1.00 83.94 190 ARG A N 1
ATOM 1472 C CA . ARG A 1 190 ? 30.498 -13.815 -8.568 1.00 83.94 190 ARG A CA 1
ATOM 1473 C C . ARG A 1 190 ? 30.438 -12.284 -8.567 1.00 83.94 190 ARG A C 1
ATOM 1475 O O . ARG A 1 190 ? 30.833 -11.658 -9.549 1.00 83.94 190 ARG A O 1
ATOM 1482 N N . LYS A 1 191 ? 29.935 -11.681 -7.481 1.00 72.69 191 LYS A N 1
ATOM 1483 C CA . LYS A 1 191 ? 29.884 -10.218 -7.324 1.00 72.69 191 LYS A CA 1
ATOM 1484 C C . LYS A 1 191 ? 31.282 -9.607 -7.251 1.00 72.69 191 LYS A C 1
ATOM 1486 O O . LYS A 1 191 ? 31.496 -8.564 -7.855 1.00 72.69 191 LYS A O 1
ATOM 1491 N N . GLN A 1 192 ? 32.219 -10.266 -6.572 1.00 63.31 192 GLN A N 1
ATOM 1492 C CA . GLN A 1 192 ? 33.609 -9.824 -6.465 1.00 63.31 192 GLN A CA 1
ATOM 1493 C C . GLN A 1 192 ? 34.308 -9.757 -7.830 1.00 63.31 192 GLN A C 1
ATOM 1495 O O . GLN A 1 192 ? 35.075 -8.831 -8.069 1.00 63.31 192 GLN A O 1
ATOM 1500 N N . VAL A 1 193 ? 34.008 -10.688 -8.742 1.00 64.12 193 VAL A N 1
ATOM 1501 C CA . VAL A 1 193 ? 34.544 -10.682 -10.117 1.00 64.12 193 VAL A CA 1
ATOM 1502 C C . VAL A 1 193 ? 33.670 -9.911 -11.122 1.00 64.12 193 VAL A C 1
ATOM 1504 O O . VAL A 1 193 ? 33.947 -9.926 -12.318 1.00 64.12 193 VAL A O 1
ATOM 1507 N N . GLY A 1 194 ? 32.596 -9.252 -10.671 1.00 59.97 194 GLY A N 1
ATOM 1508 C CA . GLY A 1 194 ? 31.729 -8.428 -11.525 1.00 59.97 194 GLY A CA 1
ATOM 1509 C C . GLY A 1 194 ? 30.906 -9.201 -12.568 1.00 59.97 194 GLY A C 1
ATOM 1510 O O . GLY A 1 194 ? 30.426 -8.615 -13.537 1.00 59.97 194 GLY A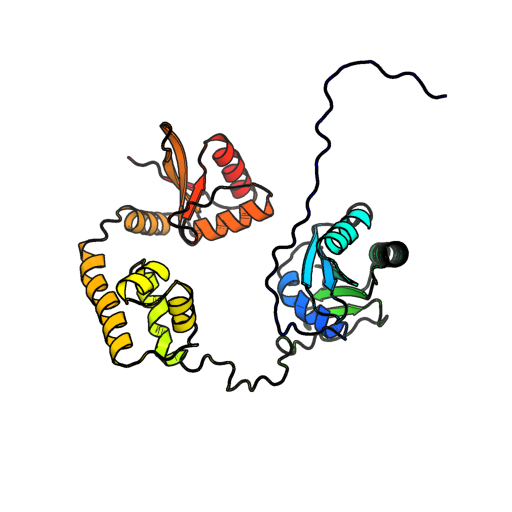 O 1
ATOM 1511 N N . LEU A 1 195 ? 30.719 -10.515 -12.408 1.00 71.19 195 LEU A N 1
ATOM 1512 C CA . LEU A 1 195 ? 29.988 -11.331 -13.383 1.00 71.19 195 LEU A CA 1
ATOM 1513 C C . LEU A 1 195 ? 28.474 -11.268 -13.164 1.00 71.19 195 LEU A C 1
ATOM 1515 O O . LEU A 1 195 ? 27.975 -11.374 -12.043 1.00 71.19 195 LEU A O 1
ATOM 1519 N N . THR A 1 196 ? 27.701 -11.182 -14.246 1.00 73.88 196 THR A N 1
ATOM 1520 C CA . THR A 1 196 ? 26.238 -11.309 -14.175 1.00 73.88 196 THR A CA 1
ATOM 1521 C C . THR A 1 196 ? 25.824 -12.776 -14.047 1.00 73.88 196 THR A C 1
ATOM 1523 O O . THR A 1 196 ? 26.527 -13.683 -14.494 1.00 73.88 196 THR A O 1
ATOM 1526 N N . GLN A 1 197 ? 24.650 -13.028 -13.460 1.00 77.62 197 GLN A N 1
ATOM 1527 C CA . GLN A 1 197 ? 24.091 -14.383 -13.356 1.00 77.62 197 GLN A CA 1
ATOM 1528 C C . GLN A 1 197 ? 23.913 -15.037 -14.736 1.00 77.62 197 GLN A C 1
ATOM 1530 O O . GLN A 1 197 ? 24.153 -16.228 -14.887 1.00 77.62 197 GLN A O 1
ATOM 1535 N N . LYS A 1 198 ? 23.533 -14.250 -15.752 1.00 72.50 198 LYS A N 1
ATOM 1536 C CA . LYS A 1 198 ? 23.403 -14.715 -17.137 1.00 72.50 198 LYS A CA 1
ATOM 1537 C C . LYS A 1 198 ? 24.758 -15.124 -17.723 1.00 72.50 198 LYS A C 1
ATOM 1539 O O . LYS A 1 198 ? 24.882 -16.235 -18.214 1.00 72.50 198 LYS A O 1
ATOM 1544 N N . ARG A 1 199 ? 25.783 -14.273 -17.599 1.00 74.56 199 ARG A N 1
ATOM 1545 C CA . ARG A 1 199 ? 27.125 -14.552 -18.136 1.00 74.56 199 ARG A CA 1
ATOM 1546 C C . ARG A 1 199 ? 27.753 -15.781 -17.480 1.00 74.56 199 ARG A C 1
ATOM 1548 O O . ARG A 1 199 ? 28.331 -16.609 -18.172 1.00 74.56 199 ARG A O 1
ATOM 1555 N N . LEU A 1 200 ? 27.574 -15.943 -16.168 1.00 80.62 200 LEU A N 1
ATOM 1556 C CA . LEU A 1 200 ? 28.011 -17.150 -15.467 1.00 80.62 200 LEU A CA 1
ATOM 1557 C C . LEU A 1 200 ? 27.252 -18.400 -15.943 1.00 80.62 200 LEU A C 1
ATOM 1559 O O . LEU A 1 200 ? 27.864 -19.454 -16.091 1.00 80.62 200 LEU A O 1
ATOM 1563 N N . ALA A 1 201 ? 25.946 -18.289 -16.216 1.00 77.12 201 ALA A N 1
ATOM 1564 C CA . ALA A 1 201 ? 25.160 -19.388 -16.778 1.00 77.12 201 ALA A CA 1
ATOM 1565 C C . ALA A 1 201 ? 25.682 -19.796 -18.164 1.00 77.12 201 ALA A C 1
ATOM 1567 O O . ALA A 1 201 ? 25.934 -20.978 -18.383 1.00 77.12 201 ALA A O 1
ATOM 1568 N N . ASP A 1 202 ? 25.928 -18.828 -19.050 1.00 78.50 202 ASP A N 1
ATOM 1569 C CA . ASP A 1 202 ? 26.423 -19.068 -20.409 1.00 78.50 202 ASP A CA 1
ATOM 1570 C C . ASP A 1 202 ? 27.805 -19.753 -20.389 1.00 78.50 202 ASP A C 1
ATOM 1572 O O . ASP A 1 202 ? 28.012 -20.764 -21.059 1.00 78.50 202 ASP A O 1
ATOM 1576 N N . MET A 1 203 ? 28.729 -19.280 -19.543 1.00 80.06 203 MET A N 1
ATOM 1577 C CA . MET A 1 203 ? 30.068 -19.873 -19.376 1.00 80.06 203 MET A CA 1
ATOM 1578 C C . MET A 1 203 ? 30.022 -21.272 -18.744 1.00 80.06 203 MET A C 1
ATOM 1580 O O . MET A 1 203 ? 30.789 -22.167 -19.107 1.00 80.06 203 MET A O 1
ATOM 1584 N N . ALA A 1 204 ? 29.093 -21.494 -17.814 1.00 81.12 204 ALA A N 1
ATOM 1585 C CA . ALA A 1 204 ? 28.866 -22.802 -17.215 1.00 81.12 204 ALA A CA 1
ATOM 1586 C C . ALA A 1 204 ? 28.102 -23.763 -18.149 1.00 81.12 204 ALA A C 1
ATOM 1588 O O . ALA A 1 204 ? 28.067 -24.966 -17.869 1.00 81.12 204 ALA A O 1
ATOM 1589 N N . GLY A 1 205 ? 27.548 -23.283 -19.270 1.00 80.38 205 GLY A N 1
ATOM 1590 C CA . GLY A 1 205 ? 26.692 -24.058 -20.175 1.00 80.38 205 GLY A CA 1
ATOM 1591 C C . GLY A 1 205 ? 25.326 -24.395 -19.566 1.00 80.38 205 GLY A C 1
ATOM 1592 O O . GLY A 1 205 ? 24.767 -25.452 -19.849 1.00 80.38 205 GLY A O 1
ATOM 1593 N N . LEU A 1 206 ? 24.820 -23.538 -18.675 1.00 77.06 206 LEU A N 1
ATOM 1594 C CA . LEU A 1 206 ? 23.543 -23.692 -17.984 1.00 77.06 206 LEU A CA 1
ATOM 1595 C C . LEU A 1 206 ? 22.434 -22.891 -18.691 1.00 77.06 206 LEU A C 1
ATOM 1597 O O . LEU A 1 206 ? 22.670 -21.766 -19.127 1.00 77.06 206 LEU A O 1
ATOM 1601 N N . PRO A 1 207 ? 21.194 -23.404 -18.754 1.00 62.91 207 PRO A N 1
ATOM 1602 C CA . PRO A 1 207 ? 20.109 -22.694 -19.421 1.00 62.91 207 PRO A CA 1
ATOM 1603 C C . PRO A 1 207 ? 19.573 -21.518 -18.583 1.00 62.91 207 PRO A C 1
ATOM 1605 O O . PRO A 1 207 ? 19.058 -21.718 -17.495 1.00 62.91 207 PRO A O 1
ATOM 1608 N N . HIS A 1 208 ? 19.616 -20.298 -19.119 1.00 60.41 208 HIS A N 1
ATOM 1609 C CA . HIS A 1 208 ? 18.959 -19.073 -18.620 1.00 60.41 208 HIS A CA 1
ATOM 1610 C C . HIS A 1 208 ? 19.285 -18.594 -17.176 1.00 60.41 208 HIS A C 1
ATOM 1612 O O . HIS A 1 208 ? 19.714 -19.331 -16.291 1.00 60.41 208 HIS A O 1
ATOM 1618 N N . GLN A 1 209 ? 19.041 -17.302 -16.910 1.00 57.59 209 GLN A N 1
ATOM 1619 C CA . GLN A 1 209 ? 19.404 -16.610 -15.659 1.00 57.59 209 GLN A CA 1
ATOM 1620 C C . GLN A 1 209 ? 18.743 -17.217 -14.409 1.00 57.59 209 GLN A C 1
ATOM 1622 O O . GLN A 1 209 ? 19.314 -17.179 -13.315 1.00 57.59 209 GLN A O 1
ATOM 1627 N N . ALA A 1 210 ? 17.569 -17.829 -14.587 1.00 58.19 210 ALA A N 1
ATOM 1628 C CA . ALA A 1 210 ? 16.845 -18.512 -13.527 1.00 58.19 210 ALA A CA 1
ATOM 1629 C C . ALA A 1 210 ? 17.713 -19.582 -12.840 1.00 58.19 210 ALA A C 1
ATOM 1631 O O . ALA A 1 210 ? 17.717 -19.644 -11.615 1.00 58.19 210 ALA A O 1
ATOM 1632 N N . ASN A 1 211 ? 18.535 -20.339 -13.578 1.00 72.88 211 ASN A N 1
ATOM 1633 C CA . ASN A 1 211 ? 19.334 -21.420 -12.995 1.00 72.88 211 ASN A CA 1
ATOM 1634 C C . ASN A 1 211 ? 20.387 -20.927 -11.993 1.00 72.88 211 ASN A C 1
ATOM 1636 O O . ASN A 1 211 ? 20.470 -21.470 -10.895 1.00 72.88 211 ASN A O 1
ATOM 1640 N N . ILE A 1 212 ? 21.150 -19.879 -12.319 1.00 80.50 212 ILE A N 1
ATOM 1641 C CA . ILE A 1 212 ? 22.141 -19.325 -11.381 1.00 80.50 212 ILE A CA 1
ATOM 1642 C C . ILE A 1 212 ? 21.445 -18.656 -10.195 1.00 80.50 212 ILE A C 1
ATOM 1644 O O . ILE A 1 212 ? 21.864 -18.849 -9.060 1.00 80.50 212 ILE A O 1
ATOM 1648 N N . SER A 1 213 ? 20.343 -17.935 -10.426 1.00 72.19 213 SER A N 1
ATOM 1649 C CA . SER A 1 213 ? 19.591 -17.303 -9.335 1.00 72.19 213 SER A CA 1
ATOM 1650 C C . SER A 1 213 ? 19.022 -18.320 -8.331 1.00 72.19 213 SER A C 1
ATOM 1652 O O . SER A 1 213 ? 19.003 -18.057 -7.131 1.00 72.19 213 SER A O 1
ATOM 1654 N N . VAL A 1 214 ? 18.605 -19.498 -8.805 1.00 74.56 214 VAL A N 1
ATOM 1655 C CA . VAL A 1 214 ? 18.096 -20.607 -7.982 1.00 74.56 214 VAL A CA 1
ATOM 1656 C C . VAL A 1 214 ? 19.234 -21.252 -7.186 1.00 74.56 214 VAL A C 1
ATOM 1658 O O . VAL A 1 214 ? 19.064 -21.522 -5.997 1.00 74.56 214 VAL A O 1
ATOM 1661 N N . ILE A 1 215 ? 20.408 -21.432 -7.802 1.00 81.56 215 ILE A N 1
ATOM 1662 C CA . ILE A 1 215 ? 21.608 -21.956 -7.133 1.00 81.56 215 ILE A CA 1
ATOM 1663 C C . ILE A 1 215 ? 22.089 -20.992 -6.038 1.00 81.56 215 ILE A C 1
ATOM 1665 O O . ILE A 1 215 ? 22.304 -21.423 -4.909 1.00 81.56 215 ILE A O 1
ATOM 1669 N N . GLU A 1 216 ? 22.199 -19.692 -6.329 1.00 78.69 216 GLU A N 1
ATOM 1670 C CA . GLU A 1 216 ? 22.641 -18.668 -5.365 1.00 78.69 216 GLU A CA 1
ATOM 1671 C C . GLU A 1 216 ? 21.715 -18.533 -4.161 1.00 78.69 216 GLU A C 1
ATOM 1673 O O . GLU A 1 216 ? 22.163 -18.246 -3.055 1.00 78.69 216 GLU A O 1
ATOM 1678 N N . ARG A 1 217 ? 20.416 -18.740 -4.380 1.00 72.56 217 ARG A N 1
ATOM 1679 C CA . ARG A 1 217 ? 19.421 -18.764 -3.311 1.00 72.56 217 ARG A CA 1
ATOM 1680 C C . ARG A 1 217 ? 19.394 -20.104 -2.558 1.00 72.56 217 ARG A C 1
ATOM 1682 O O . ARG A 1 217 ? 18.617 -20.215 -1.623 1.00 72.56 217 ARG A O 1
ATOM 1689 N N . GLY A 1 218 ? 20.193 -21.100 -2.963 1.00 71.44 218 GLY A N 1
ATOM 1690 C CA . GLY A 1 218 ? 20.337 -22.406 -2.304 1.00 71.44 218 GLY A CA 1
ATOM 1691 C C . GLY A 1 218 ? 19.281 -23.460 -2.663 1.00 71.44 218 GLY A C 1
ATOM 1692 O O . GLY A 1 218 ? 19.179 -24.474 -1.978 1.00 71.44 218 GLY A O 1
ATOM 1693 N N . TRP A 1 219 ? 18.469 -23.237 -3.702 1.00 66.50 219 TRP A N 1
ATOM 1694 C CA . TRP A 1 219 ? 17.308 -24.083 -4.050 1.00 66.50 219 TRP A CA 1
ATOM 1695 C C . TRP A 1 219 ? 17.636 -25.220 -5.020 1.00 66.50 219 TRP A C 1
ATOM 1697 O O . TRP A 1 219 ? 16.753 -25.974 -5.420 1.00 66.50 219 TRP A O 1
ATOM 1707 N N . LYS A 1 220 ? 18.900 -25.334 -5.425 1.00 77.69 220 LYS A N 1
ATOM 1708 C CA . LYS A 1 220 ? 19.385 -26.376 -6.325 1.00 77.69 220 LYS A CA 1
ATOM 1709 C C . LYS A 1 220 ? 20.756 -26.844 -5.867 1.00 77.69 220 LYS A C 1
ATOM 1711 O O . LYS A 1 220 ? 21.635 -26.014 -5.626 1.00 77.69 220 LYS A O 1
ATOM 1716 N N . GLU A 1 221 ? 20.912 -28.158 -5.771 1.00 79.69 221 GLU A N 1
ATOM 1717 C CA . GLU A 1 221 ? 22.197 -28.784 -5.484 1.00 79.69 221 GLU A CA 1
ATOM 1718 C C . GLU A 1 221 ? 23.165 -28.502 -6.621 1.00 79.69 221 GLU A C 1
ATOM 1720 O O . GLU A 1 221 ? 22.795 -28.531 -7.801 1.00 79.69 221 GLU A O 1
ATOM 1725 N N . ILE A 1 222 ? 24.415 -28.251 -6.264 1.00 80.19 222 ILE A N 1
ATOM 1726 C CA . ILE A 1 222 ? 25.499 -28.218 -7.227 1.00 80.19 222 ILE A CA 1
ATOM 1727 C C . ILE A 1 222 ? 26.203 -29.568 -7.124 1.00 80.19 222 ILE A C 1
ATOM 1729 O O . ILE A 1 222 ? 26.751 -29.901 -6.076 1.00 80.19 222 ILE A O 1
ATOM 1733 N N . ASP A 1 223 ? 26.186 -30.352 -8.202 1.00 80.81 223 ASP A N 1
ATOM 1734 C CA . ASP A 1 223 ? 26.975 -31.580 -8.244 1.00 80.81 223 ASP A CA 1
ATOM 1735 C C . ASP A 1 223 ? 28.486 -31.262 -8.213 1.00 80.81 223 ASP A C 1
ATOM 1737 O O . ASP A 1 223 ? 28.928 -30.175 -8.593 1.00 80.81 223 ASP A O 1
ATOM 1741 N N . SER A 1 224 ? 29.304 -32.230 -7.796 1.00 78.06 224 SER A N 1
ATOM 1742 C CA . SER A 1 224 ? 30.766 -32.086 -7.692 1.00 78.06 224 SER A CA 1
ATOM 1743 C C . SER A 1 224 ? 31.437 -31.568 -8.977 1.00 78.06 224 SER A C 1
ATOM 1745 O O . SER A 1 224 ? 32.441 -30.853 -8.917 1.00 78.06 224 SER A O 1
ATOM 1747 N N . LYS A 1 225 ? 30.904 -31.922 -10.152 1.00 82.19 225 LYS A N 1
ATOM 1748 C CA . LYS A 1 225 ? 31.468 -31.555 -11.455 1.00 82.19 225 LYS A CA 1
ATOM 1749 C C . LYS A 1 225 ? 31.111 -30.113 -11.812 1.00 82.19 225 LYS A C 1
ATOM 1751 O O . LYS A 1 225 ? 31.973 -29.378 -12.289 1.00 82.19 225 LYS A O 1
ATOM 1756 N N . LEU A 1 226 ? 29.875 -29.698 -11.551 1.00 80.88 226 LEU A N 1
ATOM 1757 C CA . LEU A 1 226 ? 29.385 -28.340 -11.731 1.00 80.88 226 LEU A CA 1
ATOM 1758 C C . LEU A 1 226 ? 30.005 -27.389 -10.707 1.00 80.88 226 LEU A C 1
ATOM 1760 O O . LEU A 1 226 ? 30.353 -26.274 -11.075 1.00 80.88 226 LEU A O 1
ATOM 1764 N N . GLU A 1 227 ? 30.215 -27.826 -9.465 1.00 80.88 227 GLU A N 1
ATOM 1765 C CA . GLU A 1 227 ? 30.889 -27.029 -8.439 1.00 80.88 227 GLU A CA 1
ATOM 1766 C C . GLU A 1 227 ? 32.333 -26.766 -8.847 1.00 80.88 227 GLU A C 1
ATOM 1768 O O . GLU A 1 227 ? 32.744 -25.611 -8.901 1.00 80.88 227 GLU A O 1
ATOM 1773 N N . LYS A 1 228 ? 33.078 -27.809 -9.235 1.00 81.00 228 LYS A N 1
ATOM 1774 C CA . LYS A 1 228 ? 34.435 -27.654 -9.778 1.00 81.00 228 LYS A CA 1
ATOM 1775 C C . LYS A 1 228 ? 34.459 -26.769 -11.018 1.00 81.00 228 LYS A C 1
ATOM 1777 O O . LYS A 1 228 ? 35.384 -25.985 -11.161 1.00 81.00 228 LYS A O 1
ATOM 1782 N N . LYS A 1 229 ? 33.451 -26.849 -11.892 1.00 84.00 229 LYS A N 1
ATOM 1783 C CA . LYS A 1 229 ? 33.350 -26.001 -13.089 1.00 84.00 229 LYS A CA 1
ATOM 1784 C C . LYS A 1 229 ? 33.069 -24.537 -12.740 1.00 84.00 229 LYS A C 1
ATOM 1786 O O . LYS A 1 229 ? 33.722 -23.661 -13.284 1.00 84.00 229 LYS A O 1
ATOM 1791 N N . LEU A 1 230 ? 32.127 -24.262 -11.838 1.00 82.88 230 LEU A N 1
ATOM 1792 C CA . LEU A 1 230 ? 31.801 -22.906 -11.384 1.00 82.88 230 LEU A CA 1
ATOM 1793 C C . LEU A 1 230 ? 32.958 -22.291 -10.596 1.00 82.88 230 LEU A C 1
ATOM 1795 O O . LEU A 1 230 ? 33.275 -21.127 -10.816 1.00 82.88 230 LEU A O 1
ATOM 1799 N N . ARG A 1 231 ? 33.605 -23.072 -9.723 1.00 81.38 231 ARG A N 1
ATOM 1800 C CA . ARG A 1 231 ? 34.821 -22.663 -9.017 1.00 81.38 231 ARG A CA 1
ATOM 1801 C C . ARG A 1 231 ? 35.955 -22.417 -9.989 1.00 81.38 231 ARG A C 1
ATOM 1803 O O . ARG A 1 231 ? 36.495 -21.336 -9.935 1.00 81.38 231 ARG A O 1
ATOM 1810 N N . ALA A 1 232 ? 36.231 -23.319 -10.930 1.00 81.38 232 ALA A N 1
ATOM 1811 C CA . ALA A 1 232 ? 37.249 -23.096 -11.954 1.00 81.38 232 ALA A CA 1
ATOM 1812 C C . ALA A 1 232 ? 36.957 -21.837 -12.776 1.00 81.38 232 ALA A C 1
ATOM 1814 O O . ALA A 1 232 ? 37.844 -21.021 -12.919 1.00 81.38 232 ALA A O 1
ATOM 1815 N N . ILE A 1 233 ? 35.718 -21.601 -13.225 1.00 80.25 233 ILE A N 1
ATOM 1816 C CA . ILE A 1 233 ? 35.357 -20.365 -13.941 1.00 80.25 233 ILE A CA 1
ATOM 1817 C C . ILE A 1 233 ? 35.611 -19.134 -13.063 1.00 80.25 233 ILE A C 1
ATOM 1819 O O . ILE A 1 233 ? 36.202 -18.162 -13.516 1.00 80.25 233 ILE A O 1
ATOM 1823 N N . LEU A 1 234 ? 35.170 -19.154 -11.805 1.00 73.56 234 LEU A N 1
ATOM 1824 C CA . LEU A 1 234 ? 35.323 -18.014 -10.902 1.00 73.56 234 LEU A CA 1
ATOM 1825 C C . LEU A 1 234 ? 36.782 -17.804 -10.481 1.00 73.56 234 LEU A C 1
ATOM 1827 O O . LEU A 1 234 ? 37.220 -16.665 -10.432 1.00 73.56 234 LEU A O 1
ATOM 1831 N N . GLU A 1 235 ? 37.534 -18.873 -10.234 1.00 68.44 235 GLU A N 1
ATOM 1832 C CA . GLU A 1 235 ? 38.942 -18.894 -9.825 1.00 68.44 235 GLU A CA 1
ATOM 1833 C C . GLU A 1 235 ? 39.908 -18.701 -10.998 1.00 68.44 235 GLU A C 1
ATOM 1835 O O . GLU A 1 235 ? 41.008 -18.235 -10.770 1.00 68.44 235 GLU A O 1
ATOM 1840 N N . GLU A 1 236 ? 39.529 -18.993 -12.242 1.00 65.88 236 GLU A N 1
ATOM 1841 C CA . GLU A 1 236 ? 40.290 -18.676 -13.465 1.00 65.88 236 GLU A CA 1
ATOM 1842 C C . GLU A 1 236 ? 40.087 -17.205 -13.849 1.00 65.88 236 GLU A C 1
ATOM 1844 O O . GLU A 1 236 ? 41.015 -16.512 -14.273 1.00 65.88 236 GLU A O 1
ATOM 1849 N N . ILE A 1 237 ? 38.886 -16.684 -13.578 1.00 60.06 237 ILE A N 1
ATOM 1850 C CA . ILE A 1 237 ? 38.576 -15.258 -13.664 1.00 60.06 237 ILE A CA 1
ATOM 1851 C C . ILE A 1 237 ? 39.160 -14.494 -12.468 1.00 60.06 237 ILE A C 1
ATOM 1853 O O . ILE A 1 237 ? 39.273 -13.285 -12.552 1.00 60.06 237 ILE A O 1
ATOM 1857 N N . VAL A 1 238 ? 39.617 -15.119 -11.378 1.00 48.25 238 VAL A N 1
ATOM 1858 C CA . VAL A 1 238 ? 40.280 -14.381 -10.280 1.00 48.25 238 VAL A CA 1
ATOM 1859 C C . VAL A 1 238 ? 41.654 -13.827 -10.718 1.00 48.25 238 VAL A C 1
ATOM 1861 O O . VAL A 1 238 ? 41.848 -12.618 -10.588 1.00 48.25 238 VAL A O 1
ATOM 1864 N N . PRO A 1 239 ? 42.571 -14.605 -11.335 1.00 42.59 239 PRO A N 1
ATOM 1865 C CA . PRO A 1 239 ? 43.794 -14.077 -11.935 1.00 42.59 239 PRO A CA 1
ATOM 1866 C C . PRO A 1 239 ? 43.530 -13.250 -13.195 1.00 42.59 239 PRO A C 1
ATOM 1868 O O . PRO A 1 239 ? 44.205 -12.247 -13.401 1.00 42.59 239 PRO A O 1
ATOM 1871 N N . GLN A 1 240 ? 42.531 -13.602 -14.018 1.00 39.97 240 GLN A N 1
ATOM 1872 C CA . GLN A 1 240 ? 42.221 -12.829 -15.229 1.00 39.97 240 GLN A CA 1
ATOM 1873 C C . GLN A 1 240 ? 41.437 -11.539 -14.946 1.00 39.97 240 GLN A C 1
ATOM 1875 O O . GLN A 1 240 ? 41.625 -10.571 -15.656 1.00 39.97 240 GLN A O 1
ATOM 1880 N N . ALA A 1 241 ? 40.632 -11.431 -13.893 1.00 37.59 241 ALA A N 1
ATOM 1881 C CA . ALA A 1 241 ? 40.005 -10.168 -13.485 1.00 37.59 241 ALA A CA 1
ATOM 1882 C C . ALA A 1 241 ? 40.977 -9.295 -12.682 1.00 37.59 241 ALA A C 1
ATOM 1884 O O . ALA A 1 241 ? 40.849 -8.077 -12.707 1.00 37.59 241 ALA A O 1
ATOM 1885 N N . GLN A 1 242 ? 41.989 -9.877 -12.028 1.00 39.38 242 GLN A N 1
ATOM 1886 C CA . GLN A 1 242 ? 43.079 -9.095 -11.435 1.00 39.38 242 GLN A CA 1
ATOM 1887 C C . GLN A 1 242 ? 44.131 -8.641 -12.462 1.00 39.38 242 GLN A C 1
ATOM 1889 O O . GLN A 1 242 ? 44.778 -7.625 -12.224 1.00 39.38 242 GLN A O 1
ATOM 1894 N N . GLN A 1 243 ? 44.279 -9.321 -13.610 1.00 40.41 243 GLN A N 1
ATOM 1895 C CA . GLN A 1 243 ? 45.195 -8.902 -14.688 1.00 40.41 243 GLN A CA 1
ATOM 1896 C C . GLN A 1 243 ? 44.522 -8.305 -15.940 1.00 40.41 243 GLN A C 1
ATOM 1898 O O . GLN A 1 243 ? 45.209 -7.647 -16.715 1.00 40.41 243 GLN A O 1
ATOM 1903 N N . GLN A 1 244 ? 43.212 -8.474 -16.151 1.00 36.34 244 GLN A N 1
ATOM 1904 C CA . GLN A 1 244 ? 42.481 -7.969 -17.330 1.00 36.34 244 GLN A CA 1
ATOM 1905 C C . GLN A 1 244 ? 41.194 -7.180 -17.036 1.00 36.34 244 GLN A C 1
ATOM 1907 O O . GLN A 1 244 ? 40.587 -6.707 -17.992 1.00 36.34 244 GLN A O 1
ATOM 1912 N N . ASN A 1 245 ? 40.789 -6.921 -15.783 1.00 34.75 245 ASN A N 1
ATOM 1913 C CA . ASN A 1 245 ? 39.845 -5.817 -15.537 1.00 34.75 245 ASN A CA 1
ATOM 1914 C C . ASN A 1 245 ? 40.613 -4.523 -15.284 1.00 34.75 245 ASN A C 1
ATOM 1916 O O . ASN A 1 245 ? 40.668 -3.977 -14.184 1.00 34.7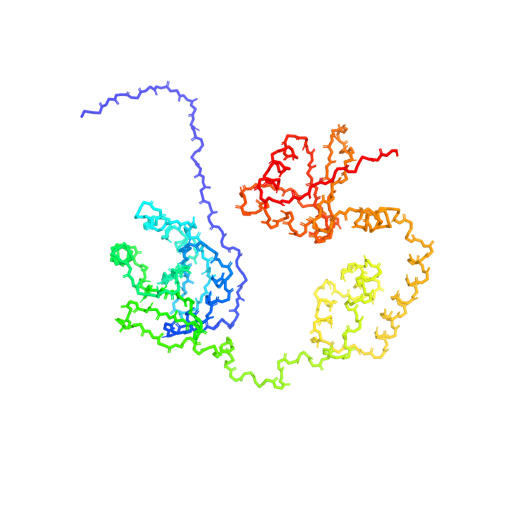5 245 ASN A O 1
ATOM 1920 N N . SER A 1 246 ? 41.150 -3.994 -16.377 1.00 36.59 246 SER A N 1
ATOM 1921 C CA . SER A 1 246 ? 41.397 -2.570 -16.554 1.00 36.59 246 SER A CA 1
ATOM 1922 C C . SER A 1 246 ? 40.070 -1.805 -16.650 1.00 36.59 246 SER A C 1
ATOM 1924 O O . SER A 1 246 ? 39.833 -1.097 -17.622 1.00 36.59 246 SER A O 1
ATOM 1926 N N . ASP A 1 247 ? 39.195 -1.922 -15.654 1.00 46.28 247 ASP A N 1
ATOM 1927 C CA . ASP A 1 247 ? 38.146 -0.928 -15.448 1.00 46.28 247 ASP A CA 1
ATOM 1928 C C . ASP A 1 247 ? 38.717 0.123 -14.504 1.00 46.28 247 ASP A C 1
ATOM 1930 O O . ASP A 1 247 ? 38.416 0.168 -13.310 1.00 46.28 247 ASP A O 1
ATOM 1934 N N . ALA A 1 248 ? 39.544 1.003 -15.080 1.00 52.06 248 ALA A N 1
ATOM 1935 C CA . ALA A 1 248 ? 40.034 2.229 -14.445 1.00 52.06 248 ALA A CA 1
ATOM 1936 C C . ALA A 1 248 ? 38.909 2.985 -13.712 1.00 52.06 248 ALA A C 1
ATOM 1938 O O . ALA A 1 248 ? 39.140 3.676 -12.729 1.00 52.06 248 ALA A O 1
ATOM 1939 N N . PHE A 1 249 ? 37.672 2.794 -14.168 1.00 52.03 249 PHE A N 1
ATOM 1940 C CA . PHE A 1 249 ? 36.456 3.357 -13.623 1.00 52.03 249 PHE A CA 1
ATOM 1941 C C . PHE A 1 249 ? 36.095 2.865 -12.209 1.00 52.03 249 PHE A C 1
ATOM 1943 O O . PHE A 1 249 ? 35.724 3.671 -11.359 1.00 52.03 249 PHE A O 1
ATOM 1950 N N . LEU A 1 250 ? 36.204 1.561 -11.923 1.00 53.31 250 LEU A N 1
ATOM 1951 C CA . LEU A 1 250 ? 35.836 1.013 -10.611 1.00 53.31 250 LEU A CA 1
ATOM 1952 C C . LEU A 1 250 ? 36.901 1.328 -9.561 1.00 53.31 250 LEU A C 1
ATOM 1954 O O . LEU A 1 250 ? 36.569 1.679 -8.427 1.00 53.31 250 LEU A O 1
ATOM 1958 N N . SER A 1 251 ? 38.177 1.235 -9.945 1.00 57.34 251 SER A N 1
ATOM 1959 C CA . SER A 1 251 ? 39.288 1.658 -9.092 1.00 57.34 251 SER A CA 1
ATOM 1960 C C . SER A 1 251 ? 39.189 3.145 -8.762 1.00 57.34 251 SER A C 1
ATOM 1962 O O . SER A 1 251 ? 39.370 3.526 -7.607 1.00 57.34 251 SER A O 1
ATOM 1964 N N . GLU A 1 252 ? 38.825 3.966 -9.749 1.00 64.12 252 GLU A N 1
ATOM 1965 C CA . GLU A 1 252 ? 38.681 5.407 -9.578 1.00 64.12 252 GLU A CA 1
ATOM 1966 C C . GLU A 1 252 ? 37.449 5.770 -8.744 1.00 64.12 252 GLU A C 1
ATOM 1968 O O . GLU A 1 252 ? 37.549 6.573 -7.822 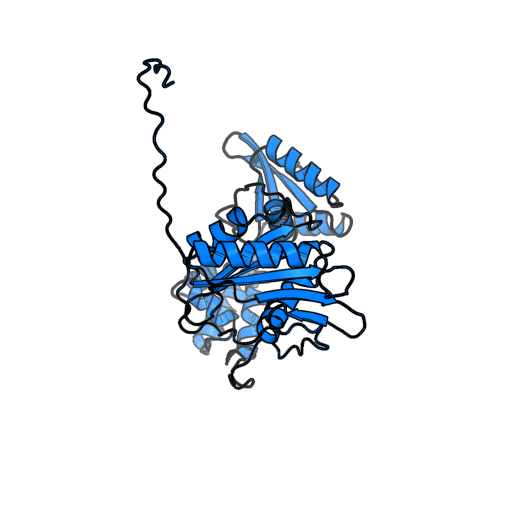1.00 64.12 252 GLU A O 1
ATOM 1973 N N . TRP A 1 253 ? 36.304 5.118 -8.961 1.00 68.56 253 TRP A N 1
ATOM 1974 C CA . TRP A 1 253 ? 35.117 5.317 -8.125 1.00 68.56 253 TRP A CA 1
ATOM 1975 C C . TRP A 1 253 ? 35.367 4.926 -6.664 1.00 68.56 253 TRP A C 1
ATOM 1977 O O . TRP A 1 253 ? 35.045 5.693 -5.758 1.00 68.56 253 TRP A O 1
ATOM 1987 N N . CYS A 1 254 ? 36.005 3.776 -6.416 1.00 62.91 254 CYS A N 1
ATOM 1988 C CA . CYS A 1 254 ? 36.380 3.345 -5.067 1.00 62.91 254 CYS A CA 1
ATOM 1989 C C . CYS A 1 254 ? 37.375 4.308 -4.401 1.00 62.91 254 CYS A C 1
ATOM 1991 O O . CYS A 1 254 ? 37.287 4.536 -3.193 1.00 62.91 254 CYS A O 1
ATOM 1993 N N . ARG A 1 255 ? 38.317 4.872 -5.169 1.00 74.31 255 ARG A N 1
ATOM 1994 C CA . ARG A 1 255 ? 39.260 5.892 -4.691 1.00 74.31 255 ARG A CA 1
ATOM 1995 C C . ARG A 1 255 ? 38.524 7.178 -4.311 1.00 74.31 255 ARG A C 1
ATOM 1997 O O . ARG A 1 255 ? 38.605 7.608 -3.163 1.00 74.31 255 ARG A O 1
ATOM 2004 N N . LEU A 1 256 ? 37.715 7.721 -5.220 1.00 71.69 256 LEU A N 1
ATOM 2005 C CA . LEU A 1 256 ? 36.942 8.949 -5.015 1.00 71.69 256 LEU A CA 1
ATOM 2006 C C . LEU A 1 256 ? 35.934 8.820 -3.868 1.00 71.69 256 LEU A C 1
ATOM 2008 O O . LEU A 1 256 ? 35.723 9.774 -3.121 1.00 71.69 256 LEU A O 1
ATOM 2012 N N . LYS A 1 257 ? 35.352 7.636 -3.657 1.00 73.62 257 LYS A N 1
ATOM 2013 C CA . LYS A 1 257 ? 34.482 7.368 -2.504 1.00 73.62 257 LYS A CA 1
ATOM 2014 C C . LYS A 1 257 ? 35.193 7.451 -1.159 1.00 73.62 257 LYS A C 1
ATOM 2016 O O . LYS A 1 257 ? 34.554 7.831 -0.184 1.00 73.62 257 LYS A O 1
ATOM 2021 N N . LYS A 1 258 ? 36.479 7.097 -1.098 1.00 73.75 258 LYS A N 1
ATOM 2022 C CA . LYS A 1 258 ? 37.292 7.208 0.123 1.00 73.75 258 LYS A CA 1
ATOM 2023 C C . LYS A 1 258 ? 37.754 8.642 0.384 1.00 73.75 258 LYS A C 1
ATOM 2025 O O . LYS A 1 258 ? 37.941 9.008 1.537 1.00 73.75 258 LYS A O 1
ATOM 2030 N N . GLU A 1 259 ? 37.939 9.430 -0.672 1.00 76.25 259 GLU A N 1
ATOM 2031 C CA . GLU A 1 259 ? 38.387 10.828 -0.590 1.00 76.25 259 GLU A CA 1
ATOM 2032 C C . GLU A 1 259 ? 37.248 11.805 -0.260 1.00 76.25 259 GLU A C 1
ATOM 2034 O O . GLU A 1 259 ? 37.481 12.856 0.334 1.00 76.25 259 GLU A O 1
ATOM 2039 N N . ASN A 1 260 ? 36.007 11.459 -0.611 1.00 72.94 260 ASN A N 1
ATOM 2040 C CA . ASN A 1 260 ? 34.829 12.277 -0.334 1.00 72.94 260 ASN A CA 1
ATOM 2041 C C . ASN A 1 260 ? 34.169 11.930 1.009 1.00 72.94 260 ASN A C 1
ATOM 2043 O O . ASN A 1 260 ? 34.321 10.835 1.550 1.00 72.94 260 ASN A O 1
ATOM 2047 N N . LYS A 1 261 ? 33.373 12.868 1.543 1.00 72.81 261 LYS A N 1
ATOM 2048 C CA . LYS A 1 261 ? 32.611 12.644 2.780 1.00 72.81 261 LYS A CA 1
ATOM 2049 C C . LYS A 1 261 ? 31.684 11.423 2.631 1.00 72.81 261 LYS A C 1
ATOM 2051 O O . LYS A 1 261 ? 31.023 11.305 1.589 1.00 72.81 261 LYS A O 1
ATOM 2056 N N . PRO A 1 262 ? 31.563 10.562 3.660 1.00 66.19 262 PRO A N 1
ATOM 2057 C CA . PRO A 1 262 ? 30.630 9.439 3.643 1.00 66.19 262 PRO A CA 1
ATOM 2058 C C . PRO A 1 262 ? 29.211 9.898 3.282 1.00 66.19 262 PRO A C 1
ATOM 2060 O O . PRO A 1 262 ? 28.727 10.893 3.816 1.00 66.19 262 PRO A O 1
ATOM 2063 N N . GLY A 1 263 ? 28.557 9.192 2.356 1.00 66.06 263 GLY A N 1
ATOM 2064 C CA . GLY A 1 263 ? 27.222 9.552 1.856 1.00 66.06 263 GLY A CA 1
ATOM 2065 C C . GLY A 1 263 ? 27.197 10.535 0.677 1.00 66.06 263 GLY A C 1
ATOM 2066 O O . GLY A 1 263 ? 26.114 10.887 0.219 1.00 66.06 263 GLY A O 1
ATOM 2067 N N . THR A 1 264 ? 28.356 10.956 0.155 1.00 76.69 264 THR A N 1
ATOM 2068 C CA . THR A 1 264 ? 28.430 11.770 -1.072 1.00 76.69 264 THR A CA 1
ATOM 2069 C C . THR A 1 264 ? 28.105 10.930 -2.300 1.00 76.69 264 THR A C 1
ATOM 2071 O O . THR A 1 264 ? 28.767 9.922 -2.527 1.00 76.69 264 THR A O 1
ATOM 2074 N N . ILE A 1 265 ? 27.132 11.345 -3.108 1.00 81.50 265 ILE A N 1
ATOM 2075 C CA . ILE A 1 265 ? 26.755 10.674 -4.357 1.00 81.50 265 ILE A CA 1
ATOM 2076 C C . ILE A 1 265 ? 27.705 11.132 -5.465 1.00 81.50 265 ILE A C 1
ATOM 2078 O O . ILE A 1 265 ? 27.849 12.335 -5.699 1.00 81.50 265 ILE A O 1
ATOM 2082 N N . LEU A 1 266 ? 28.343 10.177 -6.146 1.00 80.94 266 LEU A N 1
ATOM 2083 C CA . LEU A 1 266 ? 29.263 10.473 -7.243 1.00 80.94 266 LEU A CA 1
ATOM 2084 C C . LEU A 1 266 ? 28.548 10.393 -8.595 1.00 80.94 266 LEU A C 1
ATOM 2086 O O . LEU A 1 266 ? 27.915 9.382 -8.917 1.00 80.94 266 LEU A O 1
ATOM 2090 N N . PHE A 1 267 ? 28.704 11.443 -9.397 1.00 83.62 267 PHE A N 1
ATOM 2091 C CA . PHE A 1 267 ? 28.260 11.500 -10.785 1.00 83.62 267 PHE A CA 1
ATOM 2092 C C . PHE A 1 267 ? 29.452 11.699 -11.708 1.00 83.62 267 PHE A C 1
ATOM 2094 O O . PHE A 1 267 ? 30.172 12.683 -11.588 1.00 83.62 267 PHE A O 1
ATOM 2101 N N . PHE A 1 268 ? 29.633 10.804 -12.669 1.00 80.19 268 PHE A N 1
ATOM 2102 C CA . PHE A 1 268 ? 30.641 10.961 -13.708 1.00 80.19 268 PHE A CA 1
ATOM 2103 C C . PHE A 1 268 ? 30.025 11.604 -14.930 1.00 80.19 268 PHE A C 1
ATOM 2105 O O . PHE A 1 268 ? 29.109 11.040 -15.531 1.00 80.19 268 PHE A O 1
ATOM 2112 N N . LYS A 1 269 ? 30.543 12.770 -15.299 1.00 82.38 269 LYS A N 1
ATOM 2113 C CA . LYS A 1 269 ? 30.116 13.472 -16.501 1.00 82.38 269 LYS A CA 1
ATOM 2114 C C . LYS A 1 269 ? 30.866 12.912 -17.707 1.00 82.38 269 LYS A C 1
ATOM 2116 O O . LYS A 1 269 ? 32.093 12.941 -17.765 1.00 82.38 269 LYS A O 1
ATOM 2121 N N . ASN A 1 270 ? 30.110 12.404 -18.665 1.00 76.44 270 ASN A N 1
ATOM 2122 C CA . ASN A 1 270 ? 30.560 11.828 -19.922 1.00 76.44 270 ASN A CA 1
ATOM 2123 C C . ASN A 1 270 ? 29.845 12.517 -21.096 1.00 76.44 270 ASN A C 1
ATOM 2125 O O . ASN A 1 270 ? 28.986 13.376 -20.903 1.00 76.44 270 ASN A O 1
ATOM 2129 N N . LYS A 1 271 ? 30.206 12.147 -22.328 1.00 76.25 271 LYS A N 1
ATOM 2130 C CA . LYS A 1 271 ? 29.456 12.538 -23.527 1.00 76.25 271 LYS A CA 1
ATOM 2131 C C . LYS A 1 271 ? 28.563 11.387 -23.979 1.00 76.25 271 LYS A C 1
ATOM 2133 O O . LYS A 1 271 ? 29.017 10.246 -24.058 1.00 76.25 271 LYS A O 1
ATOM 2138 N N . ASN A 1 272 ? 27.310 11.689 -24.295 1.00 69.00 272 ASN A N 1
ATOM 2139 C CA . ASN A 1 272 ? 26.364 10.751 -24.882 1.00 69.00 272 ASN A CA 1
ATOM 2140 C C . ASN A 1 272 ? 26.704 10.484 -26.364 1.00 69.00 272 ASN A C 1
ATOM 2142 O O . ASN A 1 272 ? 27.548 11.153 -26.968 1.00 69.00 272 ASN A O 1
ATOM 2146 N N . ARG A 1 273 ? 26.028 9.505 -26.983 1.00 62.72 273 ARG A N 1
ATOM 2147 C CA . ARG A 1 273 ? 26.260 9.120 -28.393 1.00 62.72 273 ARG A CA 1
ATOM 2148 C C . ARG A 1 273 ? 25.965 10.239 -29.404 1.00 62.72 273 ARG A C 1
ATOM 2150 O O . ARG A 1 273 ? 26.407 10.144 -30.542 1.00 62.72 273 ARG A O 1
ATOM 2157 N N . GLN A 1 274 ? 25.227 11.271 -28.997 1.00 66.69 274 GLN A N 1
ATOM 2158 C CA . GLN A 1 274 ? 24.876 12.438 -29.809 1.00 66.69 274 GLN A CA 1
ATOM 2159 C C . GLN A 1 274 ? 25.786 13.651 -29.525 1.00 66.69 274 GLN A C 1
ATOM 2161 O O . GLN A 1 274 ? 25.569 14.723 -30.081 1.00 66.69 274 GLN A O 1
ATOM 2166 N N . GLY A 1 275 ? 26.811 13.498 -28.677 1.00 68.75 275 GLY A N 1
ATOM 2167 C CA . GLY A 1 275 ? 27.763 14.555 -28.323 1.00 68.75 275 GLY A CA 1
ATOM 2168 C C . GLY A 1 275 ? 27.314 15.502 -27.202 1.00 68.75 275 GLY A C 1
ATOM 2169 O O . GLY A 1 275 ? 28.082 16.396 -26.849 1.00 68.75 275 GLY A O 1
ATOM 2170 N N . GLY A 1 276 ? 26.126 15.303 -26.625 1.00 74.06 276 GLY A N 1
ATOM 2171 C CA . GLY A 1 276 ? 25.637 16.019 -25.440 1.00 74.06 276 GLY A CA 1
ATOM 2172 C C . GLY A 1 276 ? 26.203 15.461 -24.130 1.00 74.06 276 GLY A C 1
ATOM 2173 O O . GLY A 1 276 ? 26.800 14.387 -24.117 1.00 74.06 276 GLY A O 1
ATOM 2174 N N . SER A 1 277 ? 26.035 16.180 -23.023 1.00 77.94 277 SER A N 1
ATOM 2175 C CA . SER A 1 277 ? 26.471 15.731 -21.693 1.00 77.94 277 SER A CA 1
ATOM 2176 C C . SER A 1 277 ? 25.590 14.591 -21.176 1.00 77.94 277 SER A C 1
ATOM 2178 O O . SER A 1 277 ? 24.369 14.681 -21.242 1.00 77.94 277 SER A O 1
ATOM 2180 N N . CYS A 1 278 ? 26.194 13.550 -20.608 1.00 78.19 278 CYS A N 1
ATOM 2181 C CA . CYS A 1 278 ? 25.497 12.552 -19.802 1.00 78.19 278 CYS A CA 1
ATOM 2182 C C . CYS A 1 278 ? 26.187 12.353 -18.455 1.00 78.19 278 CYS A C 1
ATOM 2184 O O . CYS A 1 278 ? 27.387 12.574 -18.310 1.00 78.19 278 CYS A O 1
ATOM 2186 N N . TYR A 1 279 ? 25.426 11.918 -17.461 1.00 80.81 279 TYR A N 1
ATOM 2187 C CA . TYR A 1 279 ? 25.890 11.739 -16.094 1.00 80.81 279 TYR A CA 1
ATOM 2188 C C . TYR A 1 279 ? 25.615 10.318 -15.642 1.00 80.81 279 TYR A C 1
ATOM 2190 O O . TYR A 1 279 ? 24.471 9.867 -15.660 1.00 80.81 279 TYR A O 1
ATOM 2198 N N . THR A 1 280 ? 26.654 9.612 -15.211 1.00 75.38 280 THR A N 1
ATOM 2199 C CA . THR A 1 280 ? 26.548 8.214 -14.794 1.00 75.38 280 THR A CA 1
ATOM 2200 C C . THR A 1 280 ? 26.897 8.057 -13.325 1.00 75.38 280 THR A C 1
ATOM 2202 O O . THR A 1 280 ? 27.896 8.592 -12.851 1.00 75.38 280 THR A O 1
ATOM 2205 N N . THR A 1 281 ? 26.096 7.281 -12.603 1.00 75.75 281 THR A N 1
ATOM 2206 C CA . THR A 1 281 ? 26.376 6.871 -11.224 1.00 75.75 281 THR A CA 1
ATOM 2207 C C . THR A 1 281 ? 26.291 5.351 -11.081 1.00 75.75 281 THR A C 1
ATOM 2209 O O . THR A 1 281 ? 25.685 4.686 -11.926 1.00 75.75 281 THR A O 1
ATOM 2212 N N . PHE A 1 282 ? 26.906 4.791 -10.035 1.00 72.56 282 PHE A N 1
ATOM 2213 C CA . PHE A 1 282 ? 27.174 3.353 -9.920 1.00 72.56 282 PHE A CA 1
ATOM 2214 C C . PHE A 1 282 ? 26.843 2.780 -8.535 1.00 72.56 282 PHE A C 1
ATOM 2216 O O . PHE A 1 282 ? 26.835 3.485 -7.531 1.00 72.56 282 PHE A O 1
ATOM 2223 N N . TYR A 1 283 ? 26.589 1.474 -8.497 1.00 69.31 283 TYR A N 1
ATOM 2224 C CA . TYR A 1 283 ? 26.379 0.637 -7.317 1.00 69.31 283 TYR A CA 1
ATOM 2225 C C . TYR A 1 283 ? 25.373 1.233 -6.324 1.00 69.31 283 TYR A C 1
ATOM 2227 O O . TYR A 1 283 ? 24.223 1.493 -6.687 1.00 69.31 283 TYR A O 1
ATOM 2235 N N . ASP A 1 284 ? 25.799 1.439 -5.079 1.00 65.56 284 ASP A N 1
ATOM 2236 C CA . ASP A 1 284 ? 24.956 1.933 -3.993 1.00 65.56 284 ASP A CA 1
ATOM 2237 C C . ASP A 1 284 ? 24.401 3.335 -4.291 1.00 65.56 284 ASP A C 1
ATOM 2239 O O . ASP A 1 284 ? 23.246 3.618 -3.965 1.00 65.56 284 ASP A O 1
ATOM 2243 N N . ASP A 1 285 ? 25.161 4.179 -5.000 1.00 71.50 285 ASP A N 1
ATOM 2244 C CA . ASP A 1 285 ? 24.701 5.506 -5.426 1.00 71.50 285 ASP A CA 1
ATOM 2245 C C . ASP A 1 285 ? 23.605 5.405 -6.483 1.00 71.50 285 ASP A C 1
ATOM 2247 O O . ASP A 1 285 ? 22.605 6.121 -6.420 1.00 71.50 285 ASP A O 1
ATOM 2251 N N . ALA A 1 286 ? 23.749 4.472 -7.427 1.00 70.38 286 ALA A N 1
ATOM 2252 C CA . ALA A 1 286 ? 22.719 4.203 -8.421 1.00 70.38 286 ALA A CA 1
ATOM 2253 C C . ALA A 1 286 ? 21.444 3.657 -7.767 1.00 70.38 286 ALA A C 1
ATOM 2255 O O . ALA A 1 286 ? 20.343 4.054 -8.144 1.00 70.38 286 ALA A O 1
ATOM 2256 N N . ALA A 1 287 ? 21.563 2.778 -6.771 1.00 68.19 287 ALA A N 1
ATOM 2257 C CA . ALA A 1 287 ? 20.412 2.256 -6.038 1.00 68.19 287 ALA A CA 1
ATOM 2258 C C . ALA A 1 287 ? 19.676 3.363 -5.262 1.00 68.19 287 ALA A C 1
ATOM 2260 O O . ALA A 1 287 ? 18.442 3.444 -5.314 1.00 68.19 287 ALA A O 1
ATOM 2261 N N . LEU A 1 288 ? 20.430 4.241 -4.595 1.00 70.56 288 LEU A N 1
ATOM 2262 C CA . LEU A 1 288 ? 19.911 5.393 -3.861 1.00 70.56 288 LEU A CA 1
ATOM 2263 C C . LEU A 1 288 ? 19.217 6.386 -4.800 1.00 70.56 288 LEU A C 1
ATOM 2265 O O . LEU A 1 288 ? 18.065 6.751 -4.568 1.00 70.56 288 LEU A O 1
ATOM 2269 N N . LEU A 1 289 ? 19.871 6.747 -5.905 1.00 72.62 289 LEU A N 1
ATOM 2270 C CA . LEU A 1 289 ? 19.330 7.654 -6.911 1.00 72.62 289 LEU A CA 1
ATOM 2271 C C . LEU A 1 289 ? 18.019 7.121 -7.495 1.00 72.62 289 LEU A C 1
ATOM 2273 O O . LEU A 1 289 ? 17.015 7.829 -7.521 1.00 72.62 289 LEU A O 1
ATOM 2277 N N . LYS A 1 290 ? 17.987 5.843 -7.889 1.00 71.25 290 LYS A N 1
ATOM 2278 C CA . LYS A 1 290 ? 16.780 5.194 -8.423 1.00 71.25 290 LYS A CA 1
ATOM 2279 C C . LYS A 1 290 ? 15.620 5.224 -7.422 1.00 71.25 290 LYS A C 1
ATOM 2281 O O . LYS A 1 290 ? 14.460 5.283 -7.829 1.00 71.25 290 LYS A O 1
ATOM 2286 N N . ARG A 1 291 ? 15.896 5.139 -6.116 1.00 68.50 291 ARG A N 1
ATOM 2287 C CA . ARG A 1 291 ? 14.872 5.248 -5.065 1.00 68.50 291 ARG A CA 1
ATOM 2288 C C . ARG A 1 291 ? 14.356 6.683 -4.949 1.00 68.50 291 ARG A C 1
ATOM 2290 O O . ARG A 1 291 ? 13.144 6.874 -4.994 1.00 68.50 291 ARG A O 1
ATOM 2297 N N . SER A 1 292 ? 15.259 7.658 -4.880 1.00 65.31 292 SER A N 1
ATOM 2298 C CA . SER A 1 292 ? 14.926 9.079 -4.725 1.00 65.31 292 SER A CA 1
ATOM 2299 C C . SER A 1 292 ? 14.180 9.654 -5.935 1.00 65.31 292 SER A C 1
ATOM 2301 O O . SER A 1 292 ? 13.208 10.391 -5.775 1.00 65.31 292 SER A O 1
ATOM 2303 N N . LEU A 1 293 ? 14.564 9.264 -7.153 1.00 66.31 293 LEU A N 1
ATOM 2304 C CA . LEU A 1 293 ? 13.890 9.698 -8.382 1.00 66.31 293 LEU A CA 1
ATOM 2305 C C . LEU A 1 293 ? 12.480 9.119 -8.513 1.00 66.31 293 LEU A C 1
ATOM 2307 O O . LEU A 1 293 ? 11.555 9.835 -8.889 1.00 66.31 293 LEU A O 1
ATOM 2311 N N . ARG A 1 294 ? 12.289 7.850 -8.122 1.00 65.44 294 ARG A N 1
ATOM 2312 C CA . ARG A 1 294 ? 10.957 7.227 -8.078 1.00 65.44 294 ARG A CA 1
ATOM 2313 C C . ARG A 1 294 ? 10.034 7.916 -7.080 1.00 65.44 294 ARG A C 1
ATOM 2315 O O . ARG A 1 294 ? 8.871 8.129 -7.402 1.00 65.44 294 ARG A O 1
ATOM 2322 N N . SER A 1 295 ? 10.540 8.302 -5.907 1.00 57.91 295 SER A N 1
ATOM 2323 C CA . SER A 1 295 ? 9.745 9.071 -4.940 1.00 57.91 295 SER A CA 1
ATOM 2324 C C . SER A 1 295 ? 9.430 10.494 -5.405 1.00 57.91 295 SER A C 1
ATOM 2326 O O . SER A 1 295 ? 8.414 11.043 -4.998 1.00 57.91 295 SER A O 1
ATOM 2328 N N . ALA A 1 296 ? 10.268 11.077 -6.266 1.00 52.62 296 ALA A N 1
ATOM 2329 C CA . ALA A 1 296 ? 10.057 12.405 -6.841 1.00 52.62 296 ALA A CA 1
ATOM 2330 C C . ALA A 1 296 ? 9.191 12.392 -8.119 1.00 52.62 296 ALA A C 1
ATOM 2332 O O . ALA A 1 296 ? 8.930 13.449 -8.685 1.00 52.62 296 ALA A O 1
ATOM 2333 N N . GLY A 1 297 ? 8.756 11.217 -8.594 1.00 52.50 297 GLY A N 1
ATOM 2334 C CA . GLY A 1 297 ? 7.962 11.087 -9.822 1.00 52.50 297 GLY A CA 1
ATOM 2335 C C . GLY A 1 297 ? 8.732 11.410 -11.109 1.00 52.50 297 GLY A C 1
ATOM 2336 O O . GLY A 1 297 ? 8.117 11.637 -12.148 1.00 52.50 297 GLY A O 1
ATOM 2337 N N . ILE A 1 298 ? 10.067 11.434 -11.057 1.00 53.41 298 ILE A N 1
ATOM 2338 C CA . ILE A 1 298 ? 10.926 11.754 -12.200 1.00 53.41 298 ILE A CA 1
ATOM 2339 C C . ILE A 1 298 ? 11.223 10.457 -12.959 1.00 53.41 298 ILE A C 1
ATOM 2341 O O . ILE A 1 298 ? 11.800 9.518 -12.406 1.00 53.41 298 ILE A O 1
ATOM 2345 N N . SER A 1 299 ? 10.824 10.399 -14.232 1.00 48.12 299 SER A N 1
ATOM 2346 C CA . SER A 1 299 ? 11.150 9.284 -15.126 1.00 48.12 299 SER A CA 1
ATOM 2347 C C . SER A 1 299 ? 12.630 9.340 -15.512 1.00 48.12 299 SER A C 1
ATOM 2349 O O . SER A 1 299 ? 13.119 10.392 -15.911 1.00 48.12 299 SER A O 1
ATOM 2351 N N . PHE A 1 300 ? 13.343 8.218 -15.418 1.00 56.66 300 PHE A N 1
ATOM 2352 C CA . PHE A 1 300 ? 14.755 8.116 -15.799 1.00 56.66 300 PHE A CA 1
ATOM 2353 C C . PHE A 1 300 ? 15.022 6.831 -16.585 1.00 56.66 300 PHE A C 1
ATOM 2355 O O . PHE A 1 300 ? 14.333 5.821 -16.418 1.00 56.66 300 PHE A O 1
ATOM 2362 N N . CYS A 1 301 ? 16.048 6.871 -17.431 1.00 47.47 301 CYS A N 1
ATOM 2363 C CA . CYS A 1 301 ? 16.477 5.734 -18.231 1.00 47.47 301 CYS A CA 1
ATOM 2364 C C . CYS A 1 301 ? 17.408 4.830 -17.412 1.00 47.47 301 CYS A C 1
ATOM 2366 O O . CYS A 1 301 ? 18.337 5.286 -16.747 1.00 47.47 301 CYS A O 1
ATOM 2368 N N . ILE A 1 302 ? 17.153 3.522 -17.445 1.00 50.84 302 ILE A N 1
ATOM 2369 C CA . ILE A 1 302 ? 18.057 2.519 -16.878 1.00 50.84 302 ILE A CA 1
ATOM 2370 C C . ILE A 1 302 ? 18.941 2.027 -18.019 1.00 50.84 302 ILE A C 1
ATOM 2372 O O . ILE A 1 302 ? 18.420 1.548 -19.026 1.00 50.84 302 ILE A O 1
ATOM 2376 N N . ASP A 1 303 ? 20.258 2.132 -17.848 1.00 41.53 303 ASP A N 1
ATOM 2377 C CA . ASP A 1 303 ? 21.212 1.612 -18.822 1.00 41.53 303 ASP A CA 1
ATOM 2378 C C . ASP A 1 303 ? 21.004 0.099 -19.003 1.00 41.53 303 ASP A C 1
ATOM 2380 O O . ASP A 1 303 ? 20.921 -0.669 -18.035 1.00 41.53 303 ASP A O 1
ATOM 2384 N N . ALA A 1 304 ? 20.854 -0.322 -20.257 1.00 35.72 304 ALA A N 1
ATOM 2385 C CA . ALA A 1 304 ? 20.466 -1.677 -20.617 1.00 35.72 304 ALA A CA 1
ATOM 2386 C C . ALA A 1 304 ? 21.548 -2.711 -20.273 1.00 35.72 304 ALA A C 1
ATOM 2388 O O . ALA A 1 304 ? 21.191 -3.880 -20.081 1.00 35.72 304 ALA A O 1
ATOM 2389 N N . ASP A 1 305 ? 22.806 -2.273 -20.153 1.00 38.47 305 ASP A N 1
ATOM 2390 C CA . ASP A 1 305 ? 23.982 -3.130 -19.967 1.00 38.47 305 ASP A CA 1
ATOM 2391 C C . ASP A 1 305 ? 24.307 -3.400 -18.485 1.00 38.47 305 ASP A C 1
ATOM 2393 O O . ASP A 1 305 ? 24.834 -4.459 -18.143 1.00 38.47 305 ASP A O 1
ATOM 2397 N N . PHE A 1 306 ? 23.901 -2.505 -17.577 1.00 44.28 306 PHE A N 1
ATOM 2398 C CA . PHE A 1 306 ? 24.214 -2.559 -16.139 1.00 44.28 306 PHE A CA 1
ATOM 2399 C C . PHE A 1 306 ? 22.969 -2.335 -15.270 1.00 44.28 306 PHE A C 1
ATOM 2401 O O . PHE A 1 306 ? 22.988 -1.590 -14.286 1.00 44.28 306 PHE A O 1
ATOM 2408 N N . ARG A 1 307 ? 21.864 -2.997 -15.641 1.00 46.53 307 ARG A N 1
ATOM 2409 C CA . ARG A 1 307 ? 20.494 -2.715 -15.160 1.00 46.53 307 ARG A CA 1
ATOM 2410 C C . ARG A 1 307 ? 20.329 -2.585 -13.639 1.00 46.53 307 ARG A C 1
ATOM 2412 O O . ARG A 1 307 ? 19.486 -1.803 -13.194 1.00 46.53 307 ARG A O 1
ATOM 2419 N N . ASP A 1 308 ? 21.189 -3.220 -1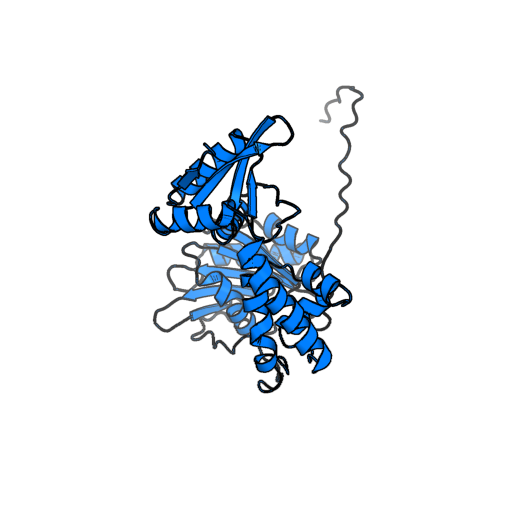2.846 1.00 49.72 308 ASP A N 1
ATOM 2420 C CA . ASP A 1 308 ? 21.139 -3.151 -11.380 1.00 49.72 308 ASP A CA 1
ATOM 2421 C C . ASP A 1 308 ? 22.288 -2.370 -10.722 1.00 49.72 308 ASP A C 1
ATOM 2423 O O . ASP A 1 308 ? 22.193 -2.056 -9.539 1.00 49.72 308 ASP A O 1
ATOM 2427 N N . THR A 1 309 ? 23.342 -2.000 -11.456 1.00 53.28 309 THR A N 1
ATOM 2428 C CA . THR A 1 309 ? 24.572 -1.415 -10.884 1.00 53.28 309 THR A CA 1
ATOM 2429 C C . THR A 1 309 ? 24.918 -0.033 -11.419 1.00 53.28 309 THR A C 1
ATOM 2431 O O . THR A 1 309 ? 25.877 0.550 -10.934 1.00 53.28 309 THR A O 1
ATOM 2434 N N . SER A 1 310 ? 24.182 0.529 -12.379 1.00 63.84 310 SER A N 1
ATOM 2435 C CA . SER A 1 310 ? 24.370 1.929 -12.781 1.00 63.84 310 SER A CA 1
ATOM 2436 C C . SER A 1 310 ? 23.051 2.645 -13.080 1.00 63.84 310 SER A C 1
ATOM 2438 O O . SER A 1 310 ? 21.984 2.027 -13.198 1.00 63.84 310 SER A O 1
ATOM 2440 N N . CYS A 1 311 ? 23.111 3.974 -13.122 1.00 68.88 311 CYS A N 1
ATOM 2441 C CA . CYS A 1 311 ? 22.036 4.858 -13.560 1.00 68.88 311 CYS A CA 1
ATOM 2442 C C . CYS A 1 311 ? 22.644 5.973 -14.416 1.00 68.88 311 CYS A C 1
ATOM 2444 O O . CYS A 1 311 ? 23.676 6.529 -14.035 1.00 68.88 311 CYS A O 1
ATOM 2446 N N . VAL A 1 312 ? 22.009 6.291 -15.546 1.00 73.31 312 VAL A N 1
ATOM 2447 C CA . VAL A 1 312 ? 22.477 7.309 -16.497 1.00 73.31 312 VAL A CA 1
ATOM 2448 C C . VAL A 1 312 ? 21.411 8.393 -16.645 1.00 73.31 312 VAL A C 1
ATOM 2450 O O . VAL A 1 312 ? 20.220 8.092 -16.707 1.00 73.31 312 VAL A O 1
ATOM 2453 N N . ILE A 1 313 ? 21.845 9.650 -16.678 1.00 75.69 313 ILE A N 1
ATOM 2454 C CA . ILE A 1 313 ? 21.032 10.824 -17.002 1.00 75.69 313 ILE A CA 1
ATOM 2455 C C . ILE A 1 313 ? 21.609 11.422 -18.285 1.00 75.69 313 ILE A C 1
ATOM 2457 O O . ILE A 1 313 ? 22.777 11.798 -18.305 1.00 75.69 313 ILE A O 1
ATOM 2461 N N . ASP A 1 314 ? 20.817 11.468 -19.353 1.00 71.88 314 ASP A N 1
ATOM 2462 C CA . ASP A 1 314 ? 21.315 11.715 -20.716 1.00 71.88 314 ASP A CA 1
ATOM 2463 C C . ASP A 1 314 ? 21.376 13.194 -21.134 1.00 71.88 314 ASP A C 1
ATOM 2465 O O . ASP A 1 314 ? 21.800 13.484 -22.258 1.00 71.88 314 ASP A O 1
ATOM 2469 N N . ASP A 1 315 ? 20.974 14.119 -20.255 1.00 75.56 315 ASP A N 1
ATOM 2470 C CA . ASP A 1 315 ? 20.957 15.555 -20.534 1.00 75.56 315 ASP A CA 1
ATOM 2471 C C . ASP A 1 315 ? 21.204 16.438 -19.292 1.00 75.56 315 ASP A C 1
ATOM 2473 O O . ASP A 1 315 ? 20.895 16.073 -18.151 1.00 75.56 315 ASP A O 1
ATOM 2477 N N . ASP A 1 316 ? 21.740 17.640 -19.534 1.00 79.06 316 ASP A N 1
ATOM 2478 C CA . ASP A 1 316 ? 22.080 18.629 -18.500 1.00 79.06 316 ASP A CA 1
ATOM 2479 C C . ASP A 1 316 ? 20.844 19.174 -17.762 1.00 79.06 316 ASP A C 1
ATOM 2481 O O . ASP A 1 316 ? 20.917 19.483 -16.572 1.00 79.06 316 ASP A O 1
ATOM 2485 N N . SER A 1 317 ? 19.695 19.290 -18.437 1.00 75.38 317 SER A N 1
ATOM 2486 C CA . SER A 1 317 ? 18.475 19.843 -17.837 1.00 75.38 317 SER A CA 1
ATOM 2487 C C . SER A 1 317 ? 17.935 18.907 -16.759 1.00 75.38 317 SER A C 1
ATOM 2489 O O . SER A 1 317 ? 17.712 19.326 -15.621 1.00 75.38 317 SER A O 1
ATOM 2491 N N . THR A 1 318 ? 17.796 17.624 -17.086 1.00 74.00 318 THR A N 1
ATOM 2492 C CA . THR A 1 318 ? 17.388 16.581 -16.146 1.00 74.00 318 THR A CA 1
ATOM 2493 C C . THR A 1 318 ? 18.402 16.459 -15.018 1.00 74.00 318 THR A C 1
ATOM 2495 O O . THR A 1 318 ? 18.014 16.394 -13.852 1.00 74.00 318 THR A O 1
ATOM 2498 N N . PHE A 1 319 ? 19.703 16.498 -15.323 1.00 81.50 319 PHE A N 1
ATOM 2499 C CA . PHE A 1 319 ? 20.733 16.453 -14.288 1.00 81.50 319 PHE A CA 1
ATOM 2500 C C . PHE A 1 319 ? 20.624 17.628 -13.305 1.00 81.50 319 PHE A C 1
ATOM 2502 O O . PHE A 1 319 ? 20.715 17.425 -12.092 1.00 81.50 319 PHE A O 1
ATOM 2509 N N . ASN A 1 320 ? 20.354 18.843 -13.785 1.00 80.81 320 ASN A N 1
ATOM 2510 C CA . ASN A 1 320 ? 20.162 20.017 -12.931 1.00 80.81 320 ASN A CA 1
ATOM 2511 C C . ASN A 1 320 ? 18.932 19.887 -12.022 1.00 80.81 320 ASN A C 1
ATOM 2513 O O . ASN A 1 320 ? 19.018 20.161 -10.827 1.00 80.81 320 ASN A O 1
ATOM 2517 N N . THR A 1 321 ? 17.801 19.404 -12.540 1.00 76.12 321 THR A N 1
ATOM 2518 C CA . THR A 1 321 ? 16.605 19.157 -11.715 1.00 76.12 321 THR A CA 1
ATOM 2519 C C . THR A 1 321 ? 16.858 18.083 -10.653 1.00 76.12 321 THR A C 1
ATOM 2521 O O . THR A 1 321 ? 16.490 18.238 -9.484 1.00 76.12 321 THR A O 1
ATOM 2524 N N . VAL A 1 322 ? 17.522 16.993 -11.039 1.00 76.50 322 VAL A N 1
ATOM 2525 C CA . VAL A 1 322 ? 17.826 15.869 -10.148 1.00 76.50 322 VAL A CA 1
ATOM 2526 C C . VAL A 1 322 ? 18.821 16.267 -9.064 1.00 76.50 322 VAL A C 1
ATOM 2528 O O . VAL A 1 322 ? 18.599 15.978 -7.888 1.00 76.50 322 VAL A O 1
ATOM 2531 N N . SER A 1 323 ? 19.894 16.962 -9.431 1.00 79.81 323 SER A N 1
ATOM 2532 C CA . SER A 1 323 ? 20.910 17.424 -8.485 1.00 79.81 323 SER A CA 1
ATOM 2533 C C . SER A 1 323 ? 20.330 18.406 -7.466 1.00 79.81 323 SER A C 1
ATOM 2535 O O . SER A 1 323 ? 20.549 18.226 -6.270 1.00 79.81 323 SER A O 1
ATOM 2537 N N . GLN A 1 324 ? 19.502 19.367 -7.891 1.00 76.31 324 GLN A N 1
ATOM 2538 C CA . GLN A 1 324 ? 18.800 20.272 -6.972 1.00 76.31 324 GLN A CA 1
ATOM 2539 C C . GLN A 1 324 ? 17.898 19.513 -5.994 1.00 76.31 324 GLN A C 1
ATOM 2541 O O . GLN A 1 324 ? 17.934 19.772 -4.793 1.00 76.31 324 GLN A O 1
ATOM 2546 N N . THR A 1 325 ? 17.149 18.523 -6.484 1.00 73.50 325 THR A N 1
ATOM 2547 C CA . THR A 1 325 ? 16.273 17.691 -5.645 1.00 73.50 325 THR A CA 1
ATOM 2548 C C . THR A 1 325 ? 17.068 16.912 -4.593 1.00 73.50 325 THR A C 1
ATOM 2550 O O . THR A 1 325 ? 16.679 16.859 -3.428 1.00 73.50 325 THR A O 1
ATOM 2553 N N . LEU A 1 326 ? 18.204 16.326 -4.977 1.00 75.25 326 LEU A N 1
ATOM 2554 C CA . LEU A 1 326 ? 19.063 15.573 -4.060 1.00 75.25 326 LEU A CA 1
ATOM 2555 C C . LEU A 1 326 ? 19.719 16.479 -3.013 1.00 75.25 326 LEU A C 1
ATOM 2557 O O . LEU A 1 326 ? 19.772 16.109 -1.841 1.00 75.25 326 LEU A O 1
ATOM 2561 N N . VAL A 1 327 ? 20.161 17.675 -3.406 1.00 78.50 327 VAL A N 1
ATOM 2562 C CA . VAL A 1 327 ? 20.714 18.670 -2.476 1.00 78.50 327 VAL A CA 1
ATOM 2563 C C . VAL A 1 327 ? 19.645 19.142 -1.487 1.00 78.50 327 VAL A C 1
ATOM 2565 O O . VAL A 1 327 ? 19.910 19.200 -0.289 1.00 78.50 327 VAL A O 1
ATOM 2568 N N . MET A 1 328 ? 18.415 19.396 -1.948 1.00 71.06 328 MET A N 1
ATOM 2569 C CA . MET A 1 328 ? 17.283 19.731 -1.070 1.00 71.06 328 MET A CA 1
ATOM 2570 C C . MET A 1 328 ? 16.917 18.591 -0.110 1.00 71.06 328 MET A C 1
ATOM 2572 O O . MET A 1 328 ? 16.469 18.851 1.004 1.00 71.06 328 MET A O 1
ATOM 2576 N N . ALA A 1 329 ? 17.134 17.338 -0.515 1.00 68.94 329 ALA A N 1
ATOM 2577 C CA . ALA A 1 329 ? 16.966 16.160 0.336 1.00 68.94 329 ALA A CA 1
ATOM 2578 C C . ALA A 1 329 ? 18.151 15.917 1.298 1.00 68.94 329 ALA A C 1
ATOM 2580 O O . ALA A 1 329 ? 18.138 14.940 2.045 1.00 68.94 329 ALA A O 1
ATOM 2581 N N . GLY A 1 330 ? 19.163 16.793 1.302 1.00 73.44 330 GLY A N 1
ATOM 2582 C CA . GLY A 1 330 ? 20.304 16.734 2.217 1.00 73.44 330 GLY A CA 1
ATOM 2583 C C . GLY A 1 330 ? 21.468 15.861 1.744 1.00 73.44 330 GLY A C 1
ATOM 2584 O O . GLY A 1 330 ? 22.385 15.602 2.524 1.00 73.44 330 GLY A O 1
ATOM 2585 N N . TYR A 1 331 ? 21.468 15.405 0.487 1.00 79.38 331 TYR A N 1
ATOM 2586 C CA . TYR A 1 331 ? 22.588 14.646 -0.067 1.00 79.38 331 TYR A CA 1
ATOM 2587 C C . TYR A 1 331 ? 23.714 15.571 -0.532 1.00 79.38 331 TYR A C 1
ATOM 2589 O O . TYR A 1 331 ? 23.492 16.583 -1.195 1.00 79.38 331 TYR A O 1
ATOM 2597 N N . SER A 1 332 ? 24.950 15.175 -0.228 1.00 78.88 332 SER A N 1
ATOM 2598 C CA . SER A 1 332 ? 26.151 15.782 -0.802 1.00 78.88 332 SER A CA 1
ATOM 2599 C C . SER A 1 332 ? 26.397 15.178 -2.182 1.00 78.88 332 SER A C 1
ATOM 2601 O O . SER A 1 332 ? 26.348 13.957 -2.334 1.00 78.88 332 SER A O 1
ATOM 2603 N N . LEU A 1 333 ? 26.658 16.009 -3.188 1.00 84.56 333 LEU A N 1
ATOM 2604 C CA . LEU A 1 333 ? 26.902 15.572 -4.563 1.00 84.56 333 LEU A CA 1
ATOM 2605 C C . LEU A 1 333 ? 28.320 15.949 -4.984 1.00 84.56 333 LEU A C 1
ATOM 2607 O O . LEU A 1 333 ? 28.769 17.055 -4.692 1.00 84.56 333 LEU A O 1
ATOM 2611 N N . ALA A 1 334 ? 28.992 15.065 -5.716 1.00 82.88 334 ALA A N 1
ATOM 2612 C CA . ALA A 1 334 ? 30.236 15.396 -6.399 1.00 82.88 334 ALA A CA 1
ATOM 2613 C C . ALA A 1 334 ? 30.153 14.991 -7.872 1.00 82.88 334 ALA A C 1
ATOM 2615 O O . ALA A 1 334 ? 29.754 13.872 -8.206 1.00 82.88 334 ALA A O 1
ATOM 2616 N N . ILE A 1 335 ? 30.525 15.927 -8.746 1.00 83.81 335 ILE A N 1
ATOM 2617 C CA . ILE A 1 335 ? 30.607 15.711 -10.189 1.00 83.81 335 ILE A CA 1
ATOM 2618 C C . ILE A 1 335 ? 32.071 15.484 -10.531 1.00 83.81 335 ILE A C 1
ATOM 2620 O O . ILE A 1 335 ? 32.919 16.340 -10.290 1.00 83.81 335 ILE A O 1
ATOM 2624 N N . CYS A 1 336 ? 32.355 14.319 -11.088 1.00 78.19 336 CYS A N 1
ATOM 2625 C CA . CYS A 1 336 ? 33.667 13.924 -11.552 1.00 78.19 336 CYS A CA 1
ATOM 2626 C C . CYS A 1 336 ? 33.691 14.107 -13.068 1.00 78.19 336 CYS A C 1
ATOM 2628 O O . CYS A 1 336 ? 33.054 13.351 -13.807 1.00 78.19 336 CYS A O 1
ATOM 2630 N N . GLU A 1 337 ? 34.386 15.140 -13.534 1.00 71.25 337 GLU A N 1
ATOM 2631 C CA . GLU A 1 337 ? 34.678 15.295 -14.956 1.00 71.25 337 GLU A CA 1
ATOM 2632 C C . GLU A 1 337 ? 35.901 14.440 -15.306 1.00 71.25 337 GLU A C 1
ATOM 2634 O O . GLU A 1 337 ? 36.867 14.365 -14.544 1.00 71.25 337 GLU A O 1
ATOM 2639 N N . ARG A 1 338 ? 35.844 13.752 -16.449 1.00 53.44 338 ARG A N 1
ATOM 2640 C CA . ARG A 1 338 ? 37.016 13.076 -17.008 1.00 53.44 338 ARG A CA 1
ATOM 2641 C C . ARG A 1 338 ? 38.014 14.154 -17.450 1.00 53.44 338 ARG A C 1
ATOM 2643 O O . ARG A 1 338 ? 37.648 14.978 -18.287 1.00 53.44 338 ARG A O 1
ATOM 2650 N N . ILE A 1 339 ? 39.226 14.148 -16.887 1.00 40.31 339 ILE A N 1
ATOM 2651 C CA . ILE A 1 339 ? 40.383 14.869 -17.450 1.00 40.31 339 ILE A CA 1
ATOM 2652 C C . ILE A 1 339 ? 40.864 14.119 -18.689 1.00 40.31 339 ILE A C 1
ATOM 2654 O O . ILE A 1 339 ? 40.918 12.866 -18.620 1.00 40.31 339 ILE A O 1
#

pLDDT: mean 70.7, std 17.39, range [24.89, 96.62]

Sequence (339 aa):
MVTTAPSSTDKDPIPQLRVVYCGEVRESAPRYTTPQQVAAFMYGDLRPLDREAFYVLHLNGKNQIIAKELVSLGSLSQAIVHPREVFKGALINNAAAIVAIHNHPSGNPRPSKEDKIITDRLKKSGEILGIRFLDHIIIGYTDEGPKYYSFLEGVPNAGISCTAAHQAPVDVKSCRAPYEEQNRWLAPLRKQVGLTQKRLADMAGLPHQANISVIERGWKEIDSKLEKKLRAILEEIVPQAQQQNSDAFLSEWCRLKKENKPGTILFFKNKNRQGGSCYTTFYDDAALLKRSLRSAGISFCIDADFRDTSCVIDDDSTFNTVSQTLVMAGYSLAICERI